Protein AF-A0A8J6NI54-F1 (afdb_monomer)

Organism: NCBI:txid2841698

Secondary structure (DSSP, 8-state):
--SSTT--HHHHTGGGSSSHHHHHHTTTTTTTTTSS--S-TTTS--HHHHHHHS-HHHHHHHHHHHHHHHHHHHHS-S-SS-HHHHHHHHHHHHHHHTHHHHHHHHHHTHHHHHHHHHHHHHHHHHHHHHTTT--SHHHHHHHHHHHHHHHHHHHHHHHHGGGGSTT-HHHHHHHHHHHHHHHHHHHHHHHHIIIIIHHHHHHHHHS--

Sequence (209 aa):
MFGKYFYNVNSTFYIWYDSWEDAKKGTRAYGDRIGWPNMPENEIPTARKYFIEHSSRQIIERIKLGIDGQIKNIIYSYSYFNYLLIYLGVLILIVSLNLKRNLKIAMEQIYQILFFLYIFGANLILYAWYSPIASGPRFTYSLYIPFIYTIFLIINNCLKESKWTGNNNQLLLNIHHLFTGVNLTVIGLFLYEILYHIPVVMSSVYFGN

Radius of gyration: 22.98 Å; Cα contacts (8 Å, |Δi|>4): 136; chains: 1; bounding box: 46×46×67 Å

Foldseek 3Di:
DAPDDPDDCCVQAVLQDQAQVVVCVAQVVQCVVPYGRPDDPLRGGDPVNSPVVDDPVVVVVLLVQQLVLVVCQQVVPLAPDNVLVVLVVLLCVLCVVPVVVLVVVCVVCVVVVVVLVCVVVVLSSSRSSNVRNPGHNVSVVVNVVVSSVVSVVSSVVSLVVVVPDPPCVVVSVVSVVVVVVSVVVVVVSVVCCVPPVVVVCCCCVVVND

pLDDT: mean 83.92, std 11.45, range [42.78, 97.62]

Mean predicted aligned error: 7.69 Å

Solvent-accessible surface area (backbone atoms only — not comparable to full-atom values): 11844 Å² total; per-residue (Å²): 130,90,90,50,91,86,75,42,63,56,80,60,37,44,60,47,42,83,29,40,70,52,34,51,71,36,52,54,66,34,39,46,89,83,42,79,43,73,62,62,75,90,72,55,50,31,72,68,58,41,61,71,77,43,52,73,64,57,56,51,51,45,38,50,57,12,45,55,50,50,52,47,26,68,74,68,33,98,56,96,65,66,62,67,58,54,54,48,53,51,48,53,51,62,38,62,78,41,42,76,61,48,50,50,55,47,61,78,40,40,68,62,52,49,50,49,51,47,55,52,51,53,50,51,52,52,48,10,55,34,26,55,55,55,74,57,44,72,66,58,52,71,51,42,60,63,46,54,51,49,52,51,50,53,52,50,50,61,57,59,69,57,77,76,55,90,90,49,63,64,63,50,51,51,50,52,50,49,53,50,51,49,52,53,48,52,52,51,52,50,50,47,39,60,72,56,46,48,56,53,50,48,43,53,73,76,67,49,132

Structure (mmCIF, N/CA/C/O backbone):
data_AF-A0A8J6NI54-F1
#
_entry.id   AF-A0A8J6NI54-F1
#
loop_
_atom_site.group_PDB
_atom_site.id
_atom_site.type_symbol
_atom_site.label_atom_id
_atom_site.label_alt_id
_atom_site.label_comp_id
_atom_site.label_asym_id
_atom_site.label_entity_id
_atom_site.label_seq_id
_atom_site.pdbx_PDB_ins_code
_atom_site.Cartn_x
_atom_site.Cartn_y
_atom_site.Cartn_z
_atom_site.occupancy
_atom_site.B_iso_or_equiv
_atom_site.auth_seq_id
_atom_site.auth_comp_id
_atom_site.auth_asym_id
_atom_site.auth_atom_id
_atom_site.pdbx_PDB_model_num
ATOM 1 N N . MET A 1 1 ? -7.619 -7.349 -30.041 1.00 49.66 1 MET A N 1
ATOM 2 C CA . MET A 1 1 ? -7.540 -8.026 -28.723 1.00 49.66 1 MET A CA 1
ATOM 3 C C . MET A 1 1 ? -6.391 -9.023 -28.765 1.00 49.66 1 MET A C 1
ATOM 5 O O . MET A 1 1 ? -6.333 -9.796 -29.707 1.00 49.66 1 MET A O 1
ATOM 9 N N . PHE A 1 2 ? -5.482 -9.005 -27.789 1.00 56.12 2 PHE A N 1
ATOM 10 C CA . PHE A 1 2 ? -4.195 -9.732 -27.793 1.00 56.12 2 PHE A CA 1
ATOM 11 C C . PHE A 1 2 ? -4.288 -11.258 -27.539 1.00 56.12 2 PHE A C 1
ATOM 13 O O . PHE A 1 2 ? -3.348 -11.856 -27.029 1.00 56.12 2 PHE A O 1
ATOM 20 N N . GLY A 1 3 ? -5.419 -11.905 -27.842 1.00 61.22 3 GLY A N 1
ATOM 21 C CA . GLY A 1 3 ? -5.559 -13.373 -27.838 1.00 61.22 3 GLY A CA 1
ATOM 22 C C . GLY A 1 3 ? -5.400 -14.112 -26.497 1.00 61.22 3 GLY A C 1
ATOM 23 O O . GLY A 1 3 ? -5.584 -15.324 -26.469 1.00 61.22 3 GLY A O 1
ATOM 24 N N . LYS A 1 4 ? -5.084 -13.430 -25.386 1.00 67.56 4 LYS A N 1
ATOM 25 C CA . LYS A 1 4 ? -4.937 -14.024 -24.045 1.00 67.56 4 LYS A CA 1
ATOM 26 C C . LYS A 1 4 ? -5.891 -13.366 -23.052 1.00 67.56 4 LYS A C 1
ATOM 28 O O . LYS A 1 4 ? -5.901 -12.140 -22.913 1.00 67.56 4 LYS A O 1
ATOM 33 N N . TYR A 1 5 ? -6.668 -14.180 -22.338 1.00 72.19 5 TYR A N 1
ATOM 34 C CA . TYR A 1 5 ? -7.444 -13.715 -21.189 1.00 72.19 5 TYR A CA 1
ATOM 35 C C . TYR A 1 5 ? -6.481 -13.122 -20.148 1.00 72.19 5 TYR A C 1
ATOM 37 O O . TYR A 1 5 ? -5.429 -13.699 -19.883 1.00 72.19 5 TYR A O 1
ATOM 45 N N . PHE A 1 6 ? -6.822 -11.951 -19.601 1.00 78.50 6 PHE A N 1
ATOM 46 C CA . PHE A 1 6 ? -6.013 -11.209 -18.619 1.00 78.50 6 PHE A CA 1
ATOM 47 C C . PHE A 1 6 ? -4.678 -10.624 -19.122 1.00 78.50 6 PHE A C 1
ATOM 49 O O . PHE A 1 6 ? -3.815 -10.292 -18.309 1.00 78.50 6 PHE A O 1
ATOM 56 N N . TYR A 1 7 ? -4.492 -10.432 -20.435 1.00 83.44 7 TYR A N 1
ATOM 57 C CA . TYR A 1 7 ? -3.325 -9.691 -20.930 1.00 83.44 7 TYR A CA 1
ATOM 58 C C . TYR A 1 7 ? -3.305 -8.251 -20.394 1.00 83.44 7 TYR A C 1
ATOM 60 O O . TYR A 1 7 ? -4.233 -7.471 -20.620 1.00 83.44 7 TYR A O 1
ATOM 68 N N . ASN A 1 8 ? -2.210 -7.889 -19.728 1.00 89.44 8 ASN A N 1
ATOM 69 C CA . ASN A 1 8 ? -1.928 -6.527 -19.293 1.00 89.44 8 ASN A CA 1
ATOM 70 C C . ASN A 1 8 ? -0.434 -6.245 -19.478 1.00 89.44 8 ASN A C 1
ATOM 72 O O . ASN A 1 8 ? 0.410 -6.930 -18.903 1.00 89.44 8 ASN A O 1
ATOM 76 N N . VAL A 1 9 ? -0.110 -5.234 -20.285 1.00 91.00 9 VAL A N 1
ATOM 77 C CA . VAL A 1 9 ? 1.273 -4.868 -20.641 1.00 91.00 9 VAL A CA 1
ATOM 78 C C . VAL A 1 9 ? 2.148 -4.594 -19.408 1.00 91.00 9 VAL A C 1
ATOM 80 O O . VAL A 1 9 ? 3.322 -4.959 -19.383 1.00 91.00 9 VAL A O 1
ATOM 83 N N . ASN A 1 10 ? 1.561 -4.045 -18.338 1.00 91.56 10 ASN A N 1
ATOM 84 C CA . ASN A 1 10 ? 2.284 -3.703 -17.118 1.00 91.56 10 ASN A CA 1
ATOM 85 C C . ASN A 1 10 ? 2.762 -4.958 -16.380 1.00 91.56 10 ASN A C 1
ATOM 87 O O . ASN A 1 10 ? 3.928 -5.047 -16.013 1.00 91.56 10 ASN A O 1
ATOM 91 N N . SER A 1 11 ? 1.876 -5.938 -16.190 1.00 90.06 11 SER A N 1
ATOM 92 C CA . SER A 1 11 ? 2.209 -7.210 -15.532 1.00 90.06 11 SER A CA 1
ATOM 93 C C . SER A 1 11 ? 2.931 -8.195 -16.448 1.00 90.06 11 SER A C 1
ATOM 95 O O . SER A 1 11 ? 3.610 -9.095 -15.963 1.00 90.06 11 SER A O 1
ATOM 97 N N . THR A 1 12 ? 2.775 -8.053 -17.766 1.00 92.06 12 THR A N 1
ATOM 98 C CA . THR A 1 12 ? 3.411 -8.957 -18.733 1.00 92.06 12 THR A CA 1
ATOM 99 C C . THR A 1 12 ? 4.863 -8.558 -18.967 1.00 92.06 12 THR A C 1
ATOM 101 O O . THR A 1 12 ? 5.728 -9.427 -18.944 1.00 92.06 12 THR A O 1
ATOM 104 N N . PHE A 1 13 ? 5.136 -7.261 -19.148 1.00 94.12 13 PHE A N 1
ATOM 105 C CA . PHE A 1 13 ? 6.464 -6.771 -19.521 1.00 94.12 13 PHE A CA 1
ATOM 106 C C . PHE A 1 13 ? 7.030 -5.768 -18.519 1.00 94.12 13 PHE A C 1
ATOM 108 O O . PHE A 1 13 ? 8.138 -5.962 -18.028 1.00 94.12 13 PHE A O 1
ATOM 115 N N . TYR A 1 14 ? 6.290 -4.699 -18.194 1.00 95.62 14 TYR A N 1
ATOM 116 C CA . TYR A 1 14 ? 6.891 -3.551 -17.500 1.00 95.62 14 TYR A CA 1
ATOM 117 C C . TYR A 1 14 ? 7.413 -3.864 -16.107 1.00 95.62 14 TYR A C 1
ATOM 119 O O . TYR A 1 14 ? 8.486 -3.399 -15.739 1.00 95.62 14 TYR A O 1
ATOM 127 N N . ILE A 1 15 ? 6.696 -4.701 -15.365 1.00 95.62 15 ILE A N 1
ATOM 128 C CA . ILE A 1 15 ? 7.063 -5.142 -14.018 1.00 95.62 15 ILE A CA 1
ATOM 129 C C . ILE A 1 15 ? 8.453 -5.807 -13.941 1.00 95.62 15 ILE A C 1
ATOM 131 O O . ILE A 1 15 ? 9.017 -5.904 -12.853 1.00 95.62 15 ILE A O 1
ATOM 135 N N . TRP A 1 16 ? 9.005 -6.229 -15.081 1.00 96.62 16 TRP A N 1
ATOM 136 C CA . TRP A 1 16 ? 10.294 -6.907 -15.209 1.00 96.62 16 TRP A CA 1
ATOM 137 C C . TRP A 1 16 ? 11.407 -6.018 -15.789 1.00 96.62 16 TRP A C 1
ATOM 139 O O . TRP A 1 16 ? 12.472 -6.532 -16.104 1.00 96.62 16 TRP A O 1
ATOM 149 N N . TYR A 1 17 ? 11.192 -4.708 -15.948 1.00 96.75 17 TYR A N 1
ATOM 150 C CA . TYR A 1 17 ? 12.279 -3.752 -16.203 1.00 9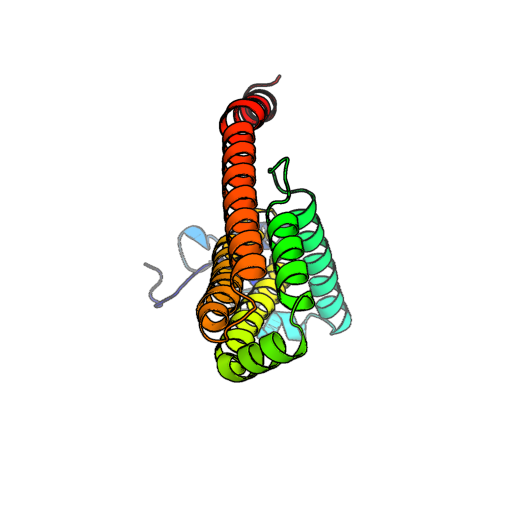6.75 17 TYR A CA 1
ATOM 151 C C . TYR A 1 17 ? 12.776 -3.119 -14.903 1.00 96.75 17 TYR A C 1
ATOM 153 O O . TYR A 1 17 ? 12.044 -3.048 -13.910 1.00 96.75 17 TYR A O 1
ATOM 161 N N . ASP A 1 18 ? 14.005 -2.607 -14.917 1.00 95.88 18 ASP A N 1
ATOM 162 C CA . ASP A 1 18 ? 14.599 -1.889 -13.782 1.00 95.88 18 ASP A CA 1
ATOM 163 C C . ASP A 1 18 ? 14.134 -0.446 -13.664 1.00 95.88 18 ASP A C 1
ATOM 165 O O . ASP A 1 18 ? 14.071 0.087 -12.558 1.00 95.88 18 ASP A O 1
ATOM 169 N N . SER A 1 19 ? 13.739 0.174 -14.773 1.00 95.56 19 SER A N 1
ATOM 170 C CA . SER A 1 19 ? 13.212 1.532 -14.771 1.00 95.56 19 SER A CA 1
ATOM 171 C C . SER A 1 19 ? 12.192 1.768 -15.880 1.00 95.56 19 SER A C 1
ATOM 173 O O . SER A 1 19 ? 12.094 1.027 -16.864 1.00 95.56 19 SER A O 1
ATOM 175 N N . TRP A 1 20 ? 11.439 2.859 -15.747 1.00 94.81 20 TRP A N 1
ATOM 176 C CA . TRP A 1 20 ? 10.578 3.337 -16.826 1.00 94.81 20 TRP A CA 1
ATOM 177 C C . TRP A 1 20 ? 11.342 3.694 -18.106 1.00 94.81 20 TRP A C 1
ATOM 179 O O . TRP A 1 20 ? 10.822 3.516 -19.209 1.00 94.81 20 TRP A O 1
ATOM 189 N N . GLU A 1 21 ? 12.570 4.198 -17.981 1.00 96.44 21 GLU A N 1
ATOM 190 C CA . GLU A 1 21 ? 13.406 4.532 -19.135 1.00 96.44 21 GLU A CA 1
ATOM 191 C C . GLU A 1 21 ? 13.787 3.279 -19.927 1.00 96.44 21 GLU A C 1
ATOM 193 O O . GLU A 1 21 ? 13.737 3.297 -21.159 1.00 96.44 21 GLU A O 1
ATOM 198 N N . ASP A 1 22 ? 14.060 2.171 -19.239 1.00 95.69 22 ASP A N 1
ATOM 199 C CA . ASP A 1 22 ? 14.349 0.885 -19.878 1.00 95.69 22 ASP A CA 1
ATOM 200 C C . ASP A 1 22 ? 13.103 0.309 -20.547 1.00 95.69 22 ASP A C 1
ATOM 202 O O . ASP A 1 22 ? 13.167 -0.135 -21.691 1.00 95.69 22 ASP A O 1
ATOM 206 N N . ALA A 1 23 ? 11.936 0.414 -19.901 1.00 95.38 23 ALA A N 1
ATOM 207 C CA . ALA A 1 23 ? 10.670 0.012 -20.510 1.00 95.38 23 ALA A CA 1
ATOM 208 C C . ALA A 1 23 ? 10.364 0.809 -21.793 1.00 95.38 23 ALA A C 1
ATOM 210 O O . ALA A 1 23 ? 9.882 0.239 -22.774 1.00 95.38 23 ALA A O 1
ATOM 211 N N . LYS A 1 24 ? 10.675 2.117 -21.816 1.00 95.38 24 LYS A N 1
ATOM 212 C CA . LYS A 1 24 ? 10.517 2.974 -23.005 1.00 95.38 24 LYS A CA 1
ATOM 213 C C . LYS A 1 24 ? 11.438 2.574 -24.156 1.00 95.38 24 LYS A C 1
ATOM 215 O O . LYS A 1 24 ? 10.999 2.652 -25.299 1.00 95.38 24 LYS A O 1
ATOM 220 N N . LYS A 1 25 ? 12.679 2.180 -23.861 1.00 95.38 25 LYS A N 1
ATOM 221 C CA . LYS A 1 25 ? 13.661 1.719 -24.860 1.00 95.38 25 LYS A CA 1
ATOM 222 C C . LYS A 1 25 ? 13.445 0.259 -25.277 1.00 95.38 25 LYS A C 1
ATOM 224 O O . LYS A 1 25 ? 13.874 -0.129 -26.356 1.00 95.38 25 LYS A O 1
ATOM 229 N N . GLY A 1 26 ? 12.802 -0.534 -24.423 1.00 94.69 26 GLY A N 1
ATOM 230 C CA . GLY A 1 26 ? 12.480 -1.939 -24.644 1.00 94.69 26 GLY A CA 1
ATOM 231 C C . GLY A 1 26 ? 11.141 -2.129 -25.353 1.00 94.69 26 GLY A C 1
ATOM 232 O O . GLY A 1 26 ? 10.841 -1.438 -26.320 1.00 94.69 26 GLY A O 1
ATOM 233 N N . THR A 1 27 ? 10.321 -3.059 -24.859 1.00 94.69 27 THR A N 1
ATOM 234 C CA . THR A 1 27 ? 9.027 -3.486 -25.441 1.00 94.69 27 THR A CA 1
ATOM 235 C C . THR A 1 27 ? 8.144 -2.345 -25.949 1.00 94.69 27 THR A C 1
ATOM 237 O O . THR A 1 27 ? 7.496 -2.493 -26.989 1.00 94.69 27 THR A O 1
ATOM 240 N N . ARG A 1 28 ? 8.178 -1.174 -25.303 1.00 93.81 28 ARG A N 1
ATOM 241 C CA . ARG A 1 28 ? 7.441 0.006 -25.761 1.00 93.81 28 ARG A CA 1
ATOM 242 C C . ARG A 1 28 ? 7.930 0.583 -27.087 1.00 93.81 28 ARG A C 1
ATOM 244 O O . ARG A 1 28 ? 7.098 0.984 -27.900 1.00 93.81 28 ARG A O 1
ATOM 251 N N . ALA A 1 29 ? 9.239 0.617 -27.325 1.00 94.62 29 ALA A N 1
ATOM 252 C CA . ALA A 1 29 ? 9.808 1.015 -28.613 1.00 94.62 29 ALA A CA 1
ATOM 253 C C . ALA A 1 29 ? 9.425 0.034 -29.736 1.00 94.62 29 ALA A C 1
ATOM 255 O O . ALA A 1 29 ? 9.344 0.427 -30.896 1.00 94.62 29 ALA A O 1
ATOM 256 N N . TYR A 1 30 ? 9.114 -1.214 -29.377 1.00 94.31 30 TYR A N 1
ATOM 257 C CA . TYR A 1 30 ? 8.754 -2.290 -30.300 1.00 94.31 30 TYR A CA 1
ATOM 258 C C . TYR A 1 30 ? 7.240 -2.536 -30.414 1.00 94.31 30 TYR A C 1
ATOM 260 O O . TYR A 1 30 ? 6.817 -3.579 -30.908 1.00 94.31 30 TYR A O 1
ATOM 268 N N . GLY A 1 31 ? 6.403 -1.579 -29.998 1.00 91.56 31 GLY A N 1
ATOM 269 C CA . GLY A 1 31 ? 4.971 -1.584 -30.320 1.00 91.56 31 GLY A CA 1
ATOM 270 C C . GLY A 1 31 ? 4.064 -2.383 -29.378 1.00 91.56 31 GLY A C 1
ATOM 271 O O . GLY A 1 31 ? 2.938 -2.702 -29.766 1.00 91.56 31 GLY A O 1
ATOM 272 N N . ASP A 1 32 ? 4.493 -2.643 -28.137 1.00 90.12 32 ASP A N 1
ATOM 273 C CA . ASP A 1 32 ? 3.722 -3.373 -27.106 1.00 90.12 32 ASP A CA 1
ATOM 274 C C . ASP A 1 32 ? 2.308 -2.821 -26.789 1.00 90.12 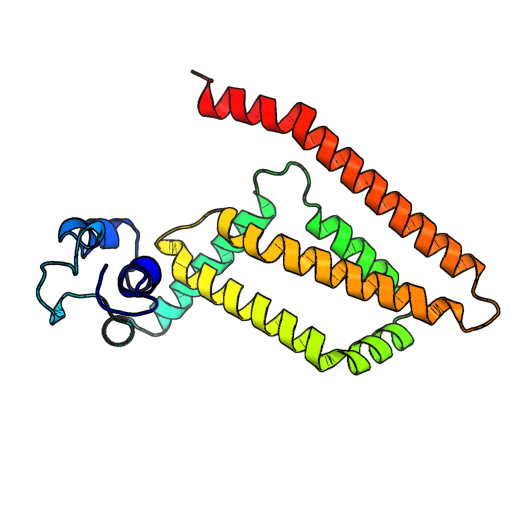32 ASP A C 1
ATOM 276 O O . ASP A 1 32 ? 1.477 -3.509 -26.187 1.00 90.12 32 ASP A O 1
ATOM 280 N N . ARG A 1 33 ? 2.017 -1.575 -27.191 1.00 84.44 33 ARG A N 1
ATOM 281 C CA . ARG A 1 33 ? 0.711 -0.905 -27.040 1.00 84.44 33 ARG A CA 1
ATOM 282 C C . ARG A 1 33 ? -0.281 -1.227 -28.150 1.00 84.44 33 ARG A C 1
ATOM 284 O O . ARG A 1 33 ? -1.474 -0.999 -27.971 1.00 84.44 33 ARG A O 1
ATOM 291 N N . ILE A 1 34 ? 0.207 -1.706 -29.290 1.00 84.88 34 ILE A N 1
ATOM 292 C CA . ILE A 1 34 ? -0.603 -2.030 -30.470 1.00 84.88 34 ILE A CA 1
ATOM 293 C C . ILE A 1 34 ? -0.763 -3.547 -30.577 1.00 84.88 34 ILE A C 1
ATOM 295 O O . ILE A 1 34 ? -1.858 -4.047 -30.827 1.00 84.88 34 ILE A O 1
ATOM 299 N N . GLY A 1 35 ? 0.335 -4.270 -30.362 1.00 82.56 35 GLY A N 1
ATOM 300 C CA . GLY A 1 35 ? 0.452 -5.709 -30.556 1.00 82.56 35 GLY A CA 1
ATOM 301 C C . GLY A 1 35 ? 1.503 -6.304 -29.623 1.00 82.56 35 GLY A C 1
ATOM 302 O O . GLY A 1 35 ? 2.067 -5.611 -28.777 1.00 82.56 35 GLY A O 1
ATOM 303 N N . TRP A 1 36 ? 1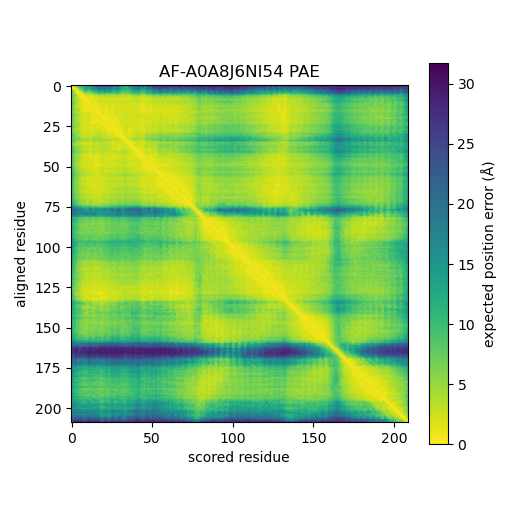.732 -7.608 -29.729 1.00 89.25 36 TRP A N 1
ATOM 304 C CA . TRP A 1 36 ? 2.891 -8.200 -29.066 1.00 89.25 36 TRP A CA 1
ATOM 305 C C . TRP A 1 36 ? 4.163 -7.490 -29.572 1.00 89.25 36 TRP A C 1
ATOM 307 O O . TRP A 1 36 ? 4.226 -7.201 -30.770 1.00 89.25 36 TRP A O 1
ATOM 317 N N . PRO A 1 37 ? 5.134 -7.154 -28.704 1.00 92.25 37 PRO A N 1
ATOM 318 C CA . PRO A 1 37 ? 6.300 -6.377 -29.107 1.00 92.25 37 PRO A CA 1
ATOM 319 C C . PRO A 1 37 ? 7.076 -7.097 -30.213 1.00 92.25 37 PRO A C 1
ATOM 321 O O . PRO A 1 37 ? 7.377 -8.285 -30.098 1.00 92.25 37 PRO A O 1
ATOM 324 N N . ASN A 1 38 ? 7.404 -6.369 -31.279 1.00 93.81 38 ASN A N 1
ATOM 325 C CA . ASN A 1 38 ? 8.157 -6.887 -32.417 1.00 93.81 38 ASN A CA 1
ATOM 326 C C . ASN A 1 38 ? 9.665 -6.881 -32.125 1.00 93.81 38 ASN A C 1
ATOM 328 O O . ASN A 1 38 ? 10.412 -6.087 -32.691 1.00 93.81 38 ASN A O 1
ATOM 332 N N . MET A 1 39 ? 10.092 -7.730 -31.193 1.00 93.75 39 MET A N 1
ATOM 333 C CA . MET A 1 39 ? 11.489 -7.889 -30.786 1.00 93.75 39 MET A CA 1
ATOM 334 C C . MET A 1 39 ? 11.831 -9.375 -30.600 1.00 93.75 39 MET A C 1
ATOM 336 O O . MET A 1 39 ? 10.915 -10.182 -30.409 1.00 93.75 39 MET A O 1
ATOM 340 N N . PRO A 1 40 ? 13.120 -9.758 -30.645 1.00 94.06 40 PRO A N 1
ATOM 341 C CA . PRO A 1 40 ? 13.540 -11.136 -30.409 1.00 94.06 40 PRO A CA 1
ATOM 342 C C . PRO A 1 40 ? 13.012 -11.689 -29.076 1.00 94.06 40 PRO A C 1
ATOM 344 O O . PRO A 1 40 ? 13.020 -11.001 -28.056 1.00 94.06 40 PRO A O 1
ATOM 347 N N . GLU A 1 41 ? 12.567 -12.948 -29.058 1.00 89.88 41 GLU A N 1
ATOM 348 C CA . GLU A 1 41 ? 11.908 -13.545 -27.884 1.00 89.88 41 GLU A CA 1
ATOM 349 C C . GLU A 1 41 ? 12.825 -13.611 -26.650 1.00 89.88 41 GLU A C 1
ATOM 351 O O . GLU A 1 41 ? 12.374 -13.434 -25.520 1.00 89.88 41 GLU A O 1
ATOM 356 N N . ASN A 1 42 ? 14.132 -13.779 -26.861 1.00 90.12 42 ASN A N 1
ATOM 357 C CA . ASN A 1 42 ? 15.151 -13.730 -25.810 1.00 90.12 42 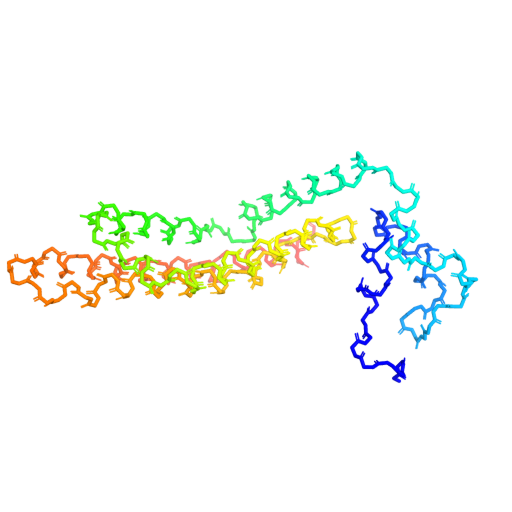ASN A CA 1
ATOM 358 C C . ASN A 1 42 ? 15.348 -12.324 -25.217 1.00 90.12 42 ASN A C 1
ATOM 360 O O . ASN A 1 42 ? 15.858 -12.190 -24.102 1.00 90.12 42 ASN A O 1
ATOM 364 N N . GLU A 1 43 ? 14.962 -11.270 -25.932 1.00 91.62 43 GLU A N 1
ATOM 365 C CA . GLU A 1 43 ? 15.028 -9.896 -25.444 1.00 91.62 43 GLU A CA 1
ATOM 366 C C . GLU A 1 43 ? 13.776 -9.503 -24.650 1.00 91.62 43 GLU A C 1
ATOM 368 O O . GLU A 1 43 ? 13.853 -8.598 -23.815 1.00 91.62 43 GLU A O 1
ATOM 373 N N . ILE A 1 44 ? 12.652 -10.209 -24.838 1.00 93.69 44 ILE A N 1
ATOM 374 C CA . ILE A 1 44 ? 11.398 -9.936 -24.128 1.00 93.69 44 ILE A CA 1
ATOM 375 C C . ILE A 1 44 ? 11.601 -10.149 -22.618 1.00 93.69 44 ILE A C 1
ATOM 377 O O . ILE A 1 44 ? 12.072 -11.207 -22.182 1.00 93.69 44 ILE A O 1
ATOM 381 N N . PRO A 1 45 ? 11.247 -9.157 -21.787 1.00 95.12 45 PRO A N 1
ATOM 382 C CA . PRO A 1 45 ? 11.417 -9.254 -20.349 1.00 95.12 45 PRO A CA 1
ATOM 383 C C . PRO A 1 45 ? 10.425 -10.272 -19.771 1.00 95.12 45 PRO A C 1
ATOM 385 O O . PRO A 1 45 ? 9.235 -10.276 -20.088 1.00 95.12 45 PRO A O 1
ATOM 388 N N . THR A 1 46 ? 10.921 -11.151 -18.906 1.00 94.56 46 THR A N 1
ATOM 389 C CA . THR A 1 46 ? 10.118 -12.161 -18.207 1.00 94.56 46 THR A CA 1
ATOM 390 C C . THR A 1 46 ? 10.613 -12.307 -16.775 1.00 94.56 46 THR A C 1
ATOM 392 O O . THR A 1 46 ? 11.774 -12.014 -16.489 1.00 94.56 46 THR A O 1
ATOM 395 N N . ALA A 1 47 ? 9.768 -12.839 -15.888 1.00 94.62 47 ALA A N 1
ATOM 396 C CA . ALA A 1 47 ? 10.156 -13.144 -14.509 1.00 94.62 47 ALA A CA 1
ATOM 397 C C . ALA A 1 47 ? 11.440 -13.987 -14.447 1.00 94.62 47 ALA A C 1
ATOM 399 O O . ALA A 1 47 ? 12.379 -13.658 -13.729 1.00 94.62 47 ALA A O 1
ATOM 400 N N . ARG A 1 48 ? 11.501 -15.059 -15.251 1.00 95.12 48 ARG A N 1
ATOM 401 C CA . ARG A 1 48 ? 12.651 -15.969 -15.293 1.00 95.12 48 ARG A CA 1
ATOM 402 C C . ARG A 1 48 ? 13.930 -15.236 -15.684 1.00 95.12 48 ARG A C 1
ATOM 404 O O . ARG A 1 48 ? 14.943 -15.414 -15.021 1.00 95.12 48 ARG A O 1
ATOM 411 N N . LYS A 1 49 ? 13.876 -14.427 -16.744 1.00 94.94 49 LYS A N 1
ATOM 412 C CA . LYS A 1 49 ? 15.022 -13.637 -17.201 1.00 94.94 49 LYS A CA 1
ATOM 413 C C . LYS A 1 49 ? 15.483 -12.666 -16.111 1.00 94.94 49 LYS A C 1
ATOM 415 O O . LYS A 1 49 ? 16.654 -12.682 -15.755 1.00 94.94 49 LYS A O 1
ATOM 420 N N . TYR A 1 50 ? 14.542 -11.945 -15.495 1.00 95.88 50 TYR A N 1
ATOM 421 C CA . TYR A 1 50 ? 14.833 -10.999 -14.418 1.00 95.88 50 TYR A CA 1
ATOM 422 C C . TYR A 1 50 ? 15.596 -11.650 -13.259 1.00 95.88 50 TYR A C 1
ATOM 424 O O . TYR A 1 50 ? 16.645 -11.154 -12.862 1.00 95.88 50 TYR A O 1
ATOM 432 N N . PHE A 1 51 ? 15.113 -12.789 -12.753 1.00 96.25 51 PHE A N 1
ATOM 433 C CA . PHE A 1 51 ? 15.746 -13.490 -11.630 1.00 96.25 51 PHE A CA 1
ATOM 434 C C . PHE A 1 51 ? 17.086 -14.155 -11.973 1.00 96.25 51 PHE A C 1
ATOM 436 O O . PHE A 1 51 ? 17.868 -14.418 -11.067 1.00 96.25 51 PHE A O 1
ATOM 443 N N . ILE A 1 52 ? 17.354 -14.446 -13.250 1.00 96.19 52 ILE A N 1
ATOM 444 C CA . ILE A 1 52 ? 18.660 -14.956 -13.698 1.00 96.19 52 ILE A CA 1
ATOM 445 C C . ILE A 1 52 ? 19.674 -13.813 -13.808 1.00 96.19 52 ILE A C 1
ATOM 447 O O . ILE A 1 52 ? 20.835 -13.984 -13.449 1.00 96.19 52 ILE A O 1
ATOM 451 N N . GLU A 1 53 ? 19.240 -12.657 -14.310 1.00 96.19 53 GLU A N 1
ATOM 452 C CA . GLU A 1 53 ? 20.108 -11.502 -14.566 1.00 96.19 53 GLU A CA 1
ATOM 453 C C . GLU A 1 53 ? 20.403 -10.681 -13.302 1.00 96.19 53 GLU A C 1
ATOM 455 O O . GLU A 1 53 ? 21.424 -9.997 -13.239 1.00 96.19 53 GLU A O 1
ATOM 460 N N . HIS A 1 54 ? 19.545 -10.772 -12.282 1.00 97.62 54 HIS A N 1
ATOM 461 C CA . HIS A 1 54 ? 19.665 -9.995 -11.052 1.00 97.62 54 HIS A CA 1
ATOM 462 C C . HIS A 1 54 ? 20.108 -10.838 -9.863 1.00 97.62 54 HIS A C 1
ATOM 464 O O . HIS A 1 54 ? 19.542 -11.881 -9.542 1.00 97.62 54 HIS A O 1
ATOM 470 N N . SER A 1 55 ? 21.078 -10.309 -9.125 1.00 97.44 55 SER A N 1
ATOM 471 C CA . SER A 1 55 ? 21.466 -10.846 -7.825 1.00 97.44 55 SER A CA 1
ATOM 472 C C . SER A 1 55 ? 20.374 -10.625 -6.770 1.00 97.44 55 SER A C 1
ATOM 474 O O . SER A 1 55 ? 19.621 -9.646 -6.804 1.00 97.44 55 SER A O 1
ATOM 476 N N . SER A 1 56 ? 20.358 -11.474 -5.736 1.00 96.62 56 SER A N 1
ATOM 477 C CA . SER A 1 56 ? 19.462 -11.317 -4.578 1.00 96.62 56 SER A CA 1
ATOM 478 C C . SER A 1 56 ? 19.593 -9.944 -3.913 1.00 96.62 56 SER A C 1
ATOM 480 O O . SER A 1 56 ? 18.614 -9.404 -3.402 1.00 96.62 56 SER A O 1
ATOM 482 N N . ARG A 1 57 ? 20.795 -9.351 -3.941 1.00 97.50 57 ARG A N 1
ATOM 483 C CA . ARG A 1 57 ? 21.040 -8.009 -3.405 1.00 97.50 57 ARG A CA 1
ATOM 484 C C . ARG A 1 57 ? 20.277 -6.941 -4.190 1.00 97.50 57 ARG A C 1
ATOM 486 O O . ARG A 1 57 ? 19.587 -6.144 -3.565 1.00 97.50 57 ARG A O 1
ATOM 493 N N . GLN A 1 58 ? 20.350 -6.962 -5.521 1.00 96.56 58 GLN A N 1
ATOM 494 C CA . GLN A 1 58 ? 19.631 -6.009 -6.380 1.00 96.56 58 GLN A CA 1
ATOM 495 C C . GLN A 1 58 ? 18.113 -6.134 -6.203 1.00 96.56 58 GLN A C 1
ATOM 497 O O . GLN A 1 58 ? 17.409 -5.132 -6.103 1.00 96.56 58 GLN A O 1
ATOM 502 N N . ILE A 1 59 ? 17.613 -7.364 -6.067 1.00 96.44 59 ILE A N 1
ATOM 503 C CA . ILE A 1 59 ? 16.196 -7.638 -5.792 1.00 96.44 59 ILE A CA 1
ATOM 504 C C . ILE A 1 59 ? 15.753 -7.023 -4.456 1.00 96.44 59 ILE A C 1
ATOM 506 O O . ILE A 1 59 ? 14.714 -6.364 -4.381 1.00 96.44 59 ILE A O 1
ATOM 510 N N . ILE A 1 60 ? 16.544 -7.200 -3.397 1.00 96.06 60 ILE A N 1
ATOM 511 C CA . ILE A 1 60 ? 16.251 -6.617 -2.081 1.00 96.06 60 ILE A CA 1
ATOM 512 C C . ILE A 1 60 ? 16.325 -5.086 -2.135 1.00 96.06 60 ILE A C 1
ATOM 514 O O . ILE A 1 60 ? 15.473 -4.414 -1.553 1.00 96.06 60 ILE A O 1
ATOM 518 N N . GLU A 1 61 ? 17.320 -4.525 -2.823 1.00 96.00 61 GLU A N 1
ATOM 519 C CA . GLU A 1 61 ? 17.473 -3.077 -3.001 1.00 96.00 61 GLU A CA 1
ATOM 520 C C . GLU A 1 61 ? 16.267 -2.472 -3.730 1.00 96.00 61 GLU A C 1
ATOM 522 O O . GLU A 1 61 ? 15.715 -1.476 -3.259 1.00 96.00 61 GLU A O 1
ATOM 527 N N . ARG A 1 62 ? 15.774 -3.124 -4.791 1.00 95.19 62 ARG A N 1
ATOM 528 C CA . ARG A 1 62 ? 14.544 -2.729 -5.493 1.00 95.19 62 ARG A CA 1
ATOM 529 C C . ARG A 1 62 ? 13.349 -2.640 -4.547 1.00 95.19 62 ARG A C 1
ATOM 531 O O . ARG A 1 62 ? 12.636 -1.639 -4.547 1.00 95.19 62 ARG A O 1
ATOM 538 N N . ILE A 1 63 ? 13.138 -3.671 -3.725 1.00 95.38 63 ILE A N 1
ATOM 539 C CA . ILE A 1 63 ? 12.025 -3.701 -2.767 1.00 95.38 63 ILE A CA 1
ATOM 540 C C . ILE A 1 63 ? 12.178 -2.588 -1.726 1.00 95.38 63 ILE A C 1
ATOM 542 O O . ILE A 1 63 ? 11.209 -1.884 -1.457 1.00 95.38 63 ILE A O 1
ATOM 546 N N . LYS A 1 64 ? 13.379 -2.386 -1.168 1.00 95.38 64 LYS A N 1
ATOM 547 C CA . LYS A 1 64 ? 13.636 -1.328 -0.175 1.00 95.38 64 LYS A CA 1
ATOM 548 C C . LYS A 1 64 ? 13.342 0.064 -0.733 1.00 95.38 64 LYS A C 1
ATOM 550 O O . LYS A 1 64 ? 12.549 0.791 -0.143 1.00 95.38 64 LYS A O 1
ATOM 555 N N . LEU A 1 65 ? 13.895 0.389 -1.902 1.00 93.81 65 LEU A N 1
ATOM 556 C CA . LEU A 1 65 ? 13.635 1.661 -2.585 1.00 93.81 65 LEU A CA 1
ATOM 557 C C . LEU A 1 65 ? 12.143 1.845 -2.885 1.00 93.81 65 LEU A C 1
ATOM 559 O O . LEU A 1 65 ? 11.594 2.941 -2.750 1.00 93.81 65 LEU A O 1
ATOM 563 N N . GLY A 1 66 ? 11.471 0.758 -3.261 1.00 93.25 66 GLY A N 1
ATOM 564 C CA . GLY A 1 66 ? 10.034 0.730 -3.456 1.00 93.25 66 GLY A CA 1
ATOM 565 C C . GLY A 1 66 ? 9.246 1.070 -2.194 1.00 93.25 66 GLY A C 1
ATOM 566 O O . GLY A 1 66 ? 8.372 1.934 -2.247 1.00 93.25 66 GLY A O 1
ATOM 567 N N . ILE A 1 67 ? 9.568 0.423 -1.071 1.00 92.38 67 ILE A N 1
ATOM 568 C CA . ILE A 1 67 ? 8.948 0.665 0.239 1.00 92.38 67 ILE A CA 1
ATOM 569 C C . ILE A 1 67 ? 9.169 2.115 0.671 1.00 92.38 67 ILE A C 1
ATOM 571 O O . ILE A 1 67 ? 8.201 2.785 1.028 1.00 92.38 67 ILE A O 1
ATOM 575 N N . ASP A 1 68 ? 10.395 2.629 0.566 1.00 91.69 68 ASP A N 1
ATOM 576 C CA . ASP A 1 68 ? 10.713 4.022 0.899 1.00 91.69 68 ASP A CA 1
ATOM 577 C C . ASP A 1 68 ? 9.886 5.000 0.053 1.00 91.69 68 ASP A C 1
ATOM 579 O O . ASP A 1 68 ? 9.355 5.992 0.559 1.00 91.69 68 ASP A O 1
ATOM 583 N N . GLY A 1 69 ? 9.718 4.694 -1.236 1.00 89.56 69 GLY A N 1
ATOM 584 C CA . GLY A 1 69 ? 8.832 5.433 -2.131 1.00 89.56 69 GLY A CA 1
ATOM 585 C C . GLY A 1 69 ? 7.374 5.411 -1.668 1.00 89.56 69 GLY A C 1
ATOM 586 O O . GLY A 1 69 ? 6.722 6.454 -1.661 1.00 89.56 69 GLY A O 1
ATOM 587 N N . GLN A 1 70 ? 6.857 4.260 -1.229 1.00 88.12 70 GLN A N 1
ATOM 588 C CA . GLN A 1 70 ? 5.481 4.166 -0.730 1.00 88.12 70 GLN A CA 1
ATOM 589 C C . GLN A 1 70 ? 5.285 4.884 0.607 1.00 88.12 70 GLN A C 1
ATOM 591 O O . GLN A 1 70 ? 4.263 5.539 0.789 1.00 88.12 70 GLN A O 1
ATOM 596 N N . ILE A 1 71 ? 6.264 4.840 1.513 1.00 86.19 71 ILE A N 1
ATOM 597 C CA . ILE A 1 71 ? 6.228 5.609 2.766 1.00 86.19 71 ILE A CA 1
ATOM 598 C C . ILE A 1 71 ? 6.146 7.105 2.454 1.00 86.19 71 ILE A C 1
ATOM 600 O O . ILE A 1 71 ? 5.281 7.798 2.989 1.00 86.19 71 ILE A O 1
ATOM 604 N N . LYS A 1 72 ? 6.977 7.596 1.526 1.00 85.81 72 LYS A N 1
ATOM 605 C CA . LYS A 1 72 ? 6.893 8.983 1.049 1.00 85.81 72 LYS A CA 1
ATOM 606 C C . LYS A 1 72 ? 5.526 9.282 0.438 1.00 85.81 72 LYS A C 1
ATOM 608 O O . LYS A 1 72 ? 4.955 10.316 0.754 1.00 85.81 72 LYS A O 1
ATOM 613 N N . ASN A 1 73 ? 4.960 8.377 -0.361 1.00 82.69 73 ASN A N 1
ATOM 614 C CA . ASN A 1 73 ? 3.619 8.560 -0.923 1.00 82.69 73 ASN A CA 1
ATOM 615 C C . ASN A 1 73 ? 2.537 8.645 0.164 1.00 82.69 73 ASN A C 1
ATOM 617 O O . ASN A 1 73 ? 1.589 9.398 -0.009 1.00 82.69 73 ASN A O 1
ATOM 621 N N . ILE A 1 74 ? 2.654 7.916 1.278 1.00 79.19 74 ILE A N 1
ATOM 622 C CA . ILE A 1 74 ? 1.710 8.003 2.408 1.00 79.19 74 ILE A CA 1
ATOM 623 C C . ILE A 1 74 ? 1.865 9.330 3.164 1.00 79.19 74 ILE A C 1
ATOM 625 O O . ILE A 1 74 ? 0.866 9.924 3.560 1.00 79.19 74 ILE A O 1
ATOM 629 N N . ILE A 1 75 ? 3.101 9.790 3.374 1.00 76.81 75 ILE A N 1
ATOM 630 C CA . ILE A 1 75 ? 3.396 11.008 4.148 1.00 76.81 75 ILE A CA 1
ATOM 631 C C . ILE A 1 75 ? 3.083 12.276 3.344 1.00 76.81 75 ILE A C 1
ATOM 633 O O . ILE A 1 75 ? 2.485 13.202 3.878 1.00 76.81 75 ILE A O 1
ATOM 637 N N . TYR A 1 76 ? 3.473 12.305 2.069 1.00 73.31 76 TYR A N 1
ATOM 638 C CA . TYR A 1 76 ? 3.405 13.470 1.181 1.00 73.31 76 TYR A CA 1
ATOM 639 C C . TYR A 1 76 ? 2.276 13.368 0.144 1.00 73.31 76 TYR A C 1
ATOM 641 O O . TYR A 1 76 ? 2.349 13.987 -0.917 1.00 73.31 76 TYR A O 1
ATOM 649 N N . SER A 1 77 ? 1.250 12.550 0.402 1.00 68.69 77 SER A N 1
ATOM 650 C CA . SER A 1 77 ? 0.048 12.514 -0.442 1.00 68.69 77 SER A CA 1
ATOM 651 C C . SER A 1 77 ? -0.550 13.916 -0.602 1.00 68.69 77 SER A C 1
ATOM 653 O O . SER A 1 77 ? -0.413 14.751 0.284 1.00 68.69 77 SER A O 1
ATOM 655 N N . TYR A 1 78 ? -1.270 14.152 -1.706 1.00 60.06 78 TYR A N 1
ATOM 656 C CA . TYR A 1 78 ? -1.908 15.439 -2.045 1.00 60.06 78 TYR A CA 1
ATOM 657 C C . TYR A 1 78 ? -2.873 16.001 -0.986 1.00 60.06 78 TYR A C 1
ATOM 659 O O . TYR A 1 78 ? -3.363 17.120 -1.147 1.00 60.06 78 TYR A O 1
ATOM 667 N N . SER A 1 79 ? -3.164 15.235 0.065 1.00 64.62 79 SER A N 1
ATOM 668 C CA . SER A 1 79 ? -4.034 15.658 1.144 1.00 64.62 79 SER A CA 1
ATOM 669 C C . SER A 1 79 ? -3.280 16.416 2.221 1.00 64.62 79 SER A C 1
ATOM 671 O O . SER A 1 79 ? -2.310 15.911 2.788 1.00 64.62 79 SER A O 1
ATOM 673 N N . TYR A 1 80 ? -3.791 17.597 2.561 1.00 64.62 80 TYR A N 1
ATOM 674 C CA . TYR A 1 80 ? -3.275 18.409 3.661 1.00 64.62 80 TYR A CA 1
ATOM 675 C C . TYR A 1 80 ? -3.381 17.674 5.010 1.00 64.62 80 TYR A C 1
ATOM 677 O O . TYR A 1 80 ? -2.540 17.850 5.891 1.00 64.62 80 TYR A O 1
ATOM 685 N N . PHE A 1 81 ? -4.383 16.797 5.158 1.00 67.94 81 PHE A N 1
ATOM 686 C CA . PHE A 1 81 ? -4.584 15.984 6.355 1.00 67.94 81 PHE A CA 1
ATOM 687 C C . PHE A 1 81 ? -4.342 14.496 6.092 1.00 67.94 81 PHE A C 1
ATOM 689 O O . PHE A 1 81 ? -4.855 13.911 5.141 1.00 67.94 81 PHE A O 1
ATOM 696 N N . ASN A 1 82 ? -3.617 13.837 6.997 1.00 78.38 82 ASN A N 1
ATOM 697 C CA . ASN A 1 82 ? -3.422 12.391 6.944 1.00 78.38 82 ASN A CA 1
ATOM 698 C C . ASN A 1 82 ? -4.530 11.670 7.736 1.00 78.38 82 ASN A C 1
ATOM 700 O O . ASN A 1 82 ? -4.316 11.232 8.869 1.00 78.38 82 ASN A O 1
ATOM 704 N N . TYR A 1 83 ? -5.738 11.559 7.163 1.00 82.44 83 TYR A N 1
ATOM 705 C CA . TYR A 1 83 ? -6.890 10.987 7.887 1.00 82.44 83 TYR A CA 1
ATOM 706 C C . TYR A 1 83 ? -6.681 9.529 8.321 1.00 82.44 83 TYR A C 1
ATOM 708 O O . TYR A 1 83 ? -7.272 9.083 9.304 1.00 82.44 83 TYR A O 1
ATOM 716 N N . LEU A 1 84 ? -5.786 8.802 7.648 1.00 81.06 84 LEU A N 1
ATOM 717 C CA . LEU A 1 84 ? -5.394 7.449 8.032 1.00 81.06 84 LEU A CA 1
ATOM 718 C C . LEU A 1 84 ? -4.805 7.420 9.450 1.00 81.06 84 LEU A C 1
ATOM 720 O O . LEU A 1 84 ? -5.167 6.554 10.244 1.00 81.06 84 LEU A O 1
ATOM 724 N N . LEU A 1 85 ? -3.954 8.395 9.791 1.00 83.75 85 LEU A N 1
ATOM 725 C CA . LEU A 1 85 ? -3.374 8.522 11.131 1.00 83.75 85 LEU A CA 1
ATOM 726 C C . LEU A 1 85 ? -4.429 8.866 12.188 1.00 83.75 85 LEU A C 1
ATOM 728 O O . LEU A 1 85 ? -4.363 8.343 13.300 1.00 83.75 85 LEU A O 1
ATOM 732 N N . ILE A 1 86 ? -5.428 9.686 11.842 1.00 86.62 86 ILE A N 1
ATOM 733 C CA . ILE A 1 86 ? -6.543 10.023 12.743 1.00 86.62 86 ILE A CA 1
ATOM 734 C C . ILE A 1 86 ? -7.324 8.752 13.102 1.00 86.62 86 ILE A C 1
ATOM 736 O O . ILE A 1 86 ? -7.512 8.440 14.279 1.00 86.62 86 ILE A O 1
ATOM 740 N N . TYR A 1 87 ? -7.733 7.981 12.093 1.00 86.25 87 TYR A N 1
ATOM 741 C CA . TYR A 1 87 ? -8.476 6.738 12.300 1.00 86.25 87 TYR A CA 1
ATOM 742 C C . TYR A 1 87 ? -7.653 5.665 13.022 1.00 86.25 87 TYR A C 1
ATOM 744 O O . TYR A 1 87 ? -8.192 4.952 13.870 1.00 86.25 87 TYR A O 1
ATOM 752 N N . LEU A 1 88 ? -6.348 5.584 12.751 1.00 87.50 88 LEU A N 1
ATOM 753 C CA . LEU A 1 88 ? -5.426 4.728 13.499 1.00 87.50 88 LEU A CA 1
ATOM 754 C C . LEU A 1 88 ? -5.355 5.109 14.980 1.00 87.50 88 LEU A C 1
ATOM 756 O O . LEU A 1 88 ? -5.466 4.232 15.835 1.00 87.50 88 LEU A O 1
ATOM 760 N N . GLY A 1 89 ? -5.221 6.399 15.299 1.00 89.25 89 GLY A N 1
ATOM 761 C CA . GLY A 1 89 ? -5.191 6.874 16.685 1.00 89.25 89 GLY A CA 1
ATOM 762 C C . GLY A 1 89 ? -6.468 6.517 17.449 1.00 89.25 89 GLY A C 1
ATOM 763 O O . GLY A 1 89 ? -6.412 6.035 18.580 1.00 89.25 89 GLY A O 1
ATOM 764 N N . VAL A 1 90 ? -7.625 6.670 16.804 1.00 87.81 90 VAL A N 1
ATOM 765 C CA . VAL A 1 90 ? -8.933 6.326 17.384 1.00 87.81 90 VAL A CA 1
ATOM 766 C C . VAL A 1 90 ? -9.071 4.822 17.596 1.00 87.81 90 VAL A C 1
ATOM 768 O O . VAL A 1 90 ? -9.535 4.394 18.653 1.00 87.81 90 VAL A O 1
ATOM 771 N N . LEU A 1 91 ? -8.633 4.008 16.631 1.00 88.44 91 LEU A N 1
ATOM 772 C CA . LEU A 1 91 ? -8.605 2.556 16.783 1.00 88.44 91 LEU A CA 1
ATOM 773 C C . LEU A 1 91 ? -7.734 2.144 17.976 1.00 88.44 91 LEU A C 1
ATOM 775 O O . LEU A 1 91 ? -8.190 1.367 18.812 1.00 88.44 91 LEU A O 1
ATOM 779 N N . ILE A 1 92 ? -6.514 2.681 18.083 1.00 89.88 92 ILE A N 1
ATOM 780 C CA . ILE A 1 92 ? -5.589 2.396 19.192 1.00 89.88 92 ILE A CA 1
ATOM 781 C C . ILE A 1 92 ? -6.224 2.778 20.532 1.00 89.88 92 ILE A C 1
ATOM 783 O O . ILE A 1 92 ? -6.181 1.993 21.483 1.00 89.88 92 ILE A O 1
ATOM 787 N N . LEU A 1 93 ? -6.874 3.942 20.610 1.00 87.75 93 LEU A N 1
ATOM 788 C CA . LEU A 1 93 ? -7.587 4.373 21.809 1.00 87.75 93 LEU A CA 1
ATOM 789 C C . LEU A 1 93 ? -8.702 3.381 22.180 1.00 87.75 93 LEU A C 1
ATOM 791 O O . LEU A 1 93 ? -8.731 2.874 23.295 1.00 87.75 93 LEU A O 1
ATOM 795 N N . ILE A 1 94 ? -9.581 3.025 21.241 1.00 84.50 94 ILE A N 1
ATOM 796 C CA . ILE A 1 94 ? -10.703 2.105 21.501 1.00 84.50 94 ILE A CA 1
ATOM 797 C C . ILE A 1 94 ? -10.212 0.706 21.890 1.00 84.50 94 ILE A C 1
ATOM 799 O O . ILE A 1 94 ? -10.759 0.090 22.811 1.00 84.50 94 ILE A O 1
ATOM 803 N N . VAL A 1 95 ? -9.170 0.209 21.219 1.00 85.19 95 VAL A N 1
ATOM 804 C CA . VAL A 1 95 ? -8.564 -1.089 21.528 1.00 85.19 95 VAL A CA 1
ATOM 805 C C . VAL A 1 95 ? -7.943 -1.074 22.924 1.00 85.19 95 VAL A C 1
ATOM 807 O O . VAL A 1 95 ? -8.196 -2.000 23.697 1.00 85.19 95 VAL A O 1
ATOM 810 N N . SER A 1 96 ? -7.197 -0.022 23.274 1.00 86.62 96 SER A N 1
ATOM 811 C CA . SER A 1 96 ? -6.494 0.086 24.561 1.00 86.62 96 SER A CA 1
ATOM 812 C C . SER A 1 96 ? -7.434 0.222 25.761 1.00 86.62 96 SER A C 1
ATOM 814 O O . SER A 1 96 ? -7.146 -0.356 26.808 1.00 86.62 96 SER A O 1
ATOM 816 N N . LEU A 1 97 ? -8.597 0.867 25.601 1.00 84.62 97 LEU A N 1
ATOM 817 C CA . LEU A 1 97 ? -9.608 0.993 26.661 1.00 84.62 97 LEU A CA 1
ATOM 818 C C . LEU A 1 97 ? -10.106 -0.359 27.199 1.00 84.62 97 LEU A C 1
ATOM 820 O O . LEU A 1 97 ? -10.507 -0.439 28.354 1.00 84.62 97 LEU A O 1
ATOM 824 N N . ASN A 1 98 ? -10.095 -1.421 26.384 1.00 82.56 98 ASN A N 1
ATOM 825 C CA . ASN A 1 98 ? -10.516 -2.766 26.792 1.00 82.56 98 ASN A CA 1
ATOM 826 C C . ASN A 1 98 ? -9.655 -3.861 26.140 1.00 82.56 98 ASN A C 1
ATOM 828 O O . ASN A 1 98 ? -10.176 -4.792 25.521 1.00 82.56 98 ASN A O 1
ATOM 832 N N . LEU A 1 99 ? -8.330 -3.763 26.297 1.00 84.12 99 LEU A N 1
ATOM 833 C CA . LEU A 1 99 ? -7.355 -4.595 25.580 1.00 84.12 99 LEU A CA 1
ATOM 834 C C . LEU A 1 99 ? -7.666 -6.099 25.633 1.00 84.12 99 LEU A C 1
ATOM 836 O O . LEU A 1 99 ? -7.757 -6.736 24.590 1.00 84.1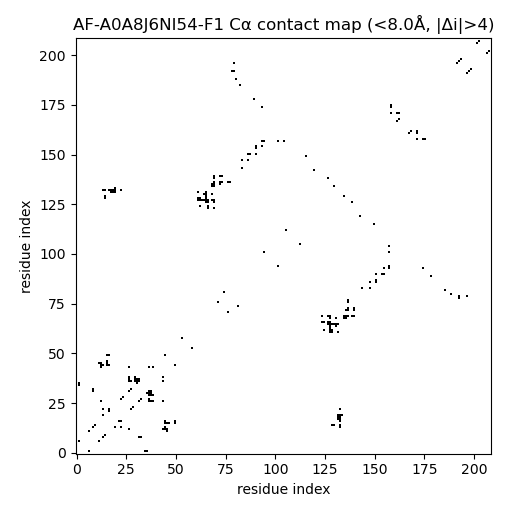2 99 LEU A O 1
ATOM 840 N N . LYS A 1 100 ? -7.890 -6.671 26.825 1.00 85.69 100 LYS A N 1
ATOM 841 C CA . LYS A 1 100 ? -8.145 -8.119 26.981 1.00 85.69 100 LYS A CA 1
ATOM 842 C C . LYS A 1 100 ? -9.364 -8.592 26.183 1.00 85.69 100 LYS A C 1
ATOM 844 O O . LYS A 1 100 ? -9.312 -9.628 25.527 1.00 85.69 100 LYS A O 1
ATOM 849 N N . ARG A 1 101 ? -10.454 -7.822 26.225 1.00 84.31 101 ARG A N 1
ATOM 850 C CA . ARG A 1 101 ? -11.694 -8.137 25.506 1.00 84.31 101 ARG A CA 1
ATOM 851 C C . ARG A 1 101 ? -11.507 -7.971 24.004 1.00 84.31 101 ARG A C 1
ATOM 853 O O . ARG A 1 101 ? -11.856 -8.861 23.242 1.00 84.31 101 ARG A O 1
ATOM 860 N N . ASN A 1 102 ? -10.938 -6.845 23.590 1.00 84.56 102 ASN A N 1
ATOM 861 C CA . ASN A 1 102 ? -10.765 -6.528 22.178 1.00 84.56 102 ASN A CA 1
ATOM 862 C C . ASN A 1 102 ? -9.783 -7.501 21.502 1.00 84.56 102 ASN A C 1
ATOM 864 O O . ASN A 1 102 ? -9.992 -7.865 20.351 1.00 84.56 102 ASN A O 1
ATOM 868 N N . LEU A 1 103 ? -8.772 -7.998 22.228 1.00 85.50 103 LEU A N 1
ATOM 869 C CA . LEU A 1 103 ? -7.914 -9.091 21.762 1.00 85.50 103 LEU A CA 1
ATOM 870 C C . LEU A 1 103 ? -8.689 -10.400 21.586 1.00 85.50 103 LEU A C 1
ATOM 872 O O . LEU A 1 103 ? -8.469 -11.092 20.599 1.00 85.50 103 LEU A O 1
ATOM 876 N N . LYS A 1 104 ? -9.619 -10.733 22.489 1.00 87.56 104 LYS A N 1
ATOM 877 C CA . LYS A 1 104 ? -10.479 -11.914 22.326 1.00 87.56 104 LYS A CA 1
ATOM 878 C C . LYS A 1 104 ? -11.333 -11.813 21.055 1.00 87.56 104 LYS A C 1
ATOM 880 O O . LYS A 1 104 ? -11.309 -12.733 20.247 1.00 87.56 104 LYS A O 1
ATOM 885 N N . ILE A 1 105 ? -11.987 -10.670 20.837 1.00 84.81 105 ILE A N 1
ATOM 886 C CA . ILE A 1 105 ? -12.771 -10.397 19.618 1.00 84.81 105 ILE A CA 1
ATOM 887 C C . ILE A 1 105 ? -11.878 -10.481 18.370 1.00 84.81 105 ILE A C 1
ATOM 889 O O . ILE A 1 105 ? -12.255 -11.074 17.363 1.00 84.81 105 ILE A O 1
ATOM 893 N N . ALA A 1 106 ? -10.663 -9.929 18.432 1.00 85.62 106 ALA A N 1
ATOM 894 C CA . ALA A 1 106 ? -9.705 -10.029 17.334 1.00 85.62 106 ALA A CA 1
ATOM 895 C C . ALA A 1 106 ? -9.325 -11.487 17.031 1.00 85.62 106 ALA A C 1
ATOM 897 O O . ALA A 1 106 ? -9.169 -11.848 15.868 1.00 85.62 106 ALA A O 1
ATOM 898 N N . MET A 1 107 ? -9.221 -12.339 18.054 1.00 87.94 107 MET A N 1
ATOM 899 C CA . MET A 1 107 ? -8.942 -13.764 17.869 1.00 87.94 107 MET A CA 1
ATOM 900 C C . MET A 1 107 ? -10.117 -14.534 17.277 1.00 87.94 107 MET A C 1
ATOM 902 O O . MET A 1 107 ? -9.904 -15.428 16.464 1.00 87.94 107 MET A O 1
ATOM 906 N N . GLU A 1 108 ? -11.347 -14.141 17.596 1.00 88.56 108 GLU A N 1
ATOM 907 C CA . GLU A 1 108 ? -12.551 -14.680 16.955 1.00 88.56 108 GLU A CA 1
ATOM 908 C C . GLU A 1 108 ? -12.648 -14.275 15.471 1.00 88.56 108 GLU A C 1
ATOM 910 O O . GLU A 1 108 ? -13.244 -14.994 14.673 1.00 88.56 108 GLU A O 1
ATOM 915 N N . GLN A 1 109 ? -12.016 -13.160 15.083 1.00 86.38 109 GLN A N 1
ATOM 916 C CA . GLN A 1 109 ? -11.971 -12.641 13.709 1.00 86.38 109 GLN A CA 1
ATOM 917 C C . GLN A 1 109 ? -10.591 -12.806 13.042 1.00 86.38 109 GLN A C 1
ATOM 919 O O . GLN A 1 109 ? -10.238 -12.069 12.113 1.00 86.38 109 GLN A O 1
ATOM 924 N N . ILE A 1 110 ? -9.771 -13.752 13.516 1.00 87.50 110 ILE A N 1
ATOM 925 C CA . ILE A 1 110 ? -8.369 -13.858 13.092 1.00 87.50 110 ILE A CA 1
ATOM 926 C C . ILE A 1 110 ? -8.220 -14.095 11.588 1.00 87.50 110 ILE A C 1
ATOM 928 O O . ILE A 1 110 ? -7.325 -13.529 10.968 1.00 87.50 110 ILE A O 1
ATOM 932 N N . TYR A 1 111 ? -9.114 -14.868 10.969 1.00 90.25 111 TYR A N 1
ATOM 933 C CA . TYR A 1 111 ? -9.055 -15.130 9.531 1.00 90.25 111 TYR A CA 1
ATOM 934 C C . TYR A 1 111 ? -9.334 -13.878 8.702 1.00 90.25 111 TYR A C 1
ATOM 936 O O . TYR A 1 111 ? -8.649 -13.650 7.708 1.00 90.25 111 TYR A O 1
ATOM 944 N N . GLN A 1 112 ? -10.282 -13.034 9.120 1.00 85.50 112 GLN A N 1
ATOM 945 C CA . GLN A 1 112 ? -10.535 -11.750 8.469 1.00 85.50 112 GLN A CA 1
ATOM 946 C C . GLN A 1 112 ? -9.320 -10.830 8.614 1.00 85.50 112 GLN A C 1
ATOM 948 O O . GLN A 1 112 ? -8.887 -10.230 7.633 1.00 85.50 112 GLN A O 1
ATOM 953 N N . ILE A 1 113 ? -8.731 -10.758 9.812 1.00 84.81 113 ILE A N 1
ATOM 954 C CA . ILE A 1 113 ? -7.525 -9.956 10.061 1.00 84.81 113 ILE A CA 1
ATOM 955 C C . ILE A 1 113 ? -6.368 -10.443 9.184 1.00 84.81 113 ILE A C 1
ATOM 957 O O . ILE A 1 113 ? -5.742 -9.633 8.506 1.00 84.81 113 ILE A O 1
ATOM 961 N N . LEU A 1 114 ? -6.106 -11.752 9.147 1.00 89.69 114 LEU A N 1
ATOM 962 C CA . LEU A 1 114 ? -5.058 -12.343 8.314 1.00 89.69 114 LEU A CA 1
ATOM 963 C C . LEU A 1 114 ? -5.318 -12.120 6.824 1.00 89.69 114 LEU A C 1
ATOM 965 O O . LEU A 1 114 ? -4.380 -11.814 6.094 1.00 89.69 114 LEU A O 1
ATOM 969 N N . PHE A 1 115 ? -6.570 -12.223 6.372 1.00 88.62 115 PHE A N 1
ATOM 970 C CA . PHE A 1 115 ? -6.946 -11.923 4.993 1.00 88.62 115 PHE A CA 1
ATOM 971 C C . PHE A 1 115 ? -6.628 -10.469 4.634 1.00 88.62 115 PHE A C 1
ATOM 973 O O . PHE A 1 115 ? -5.980 -10.219 3.618 1.00 88.62 115 PHE A O 1
ATOM 980 N N . PHE A 1 116 ? -7.005 -9.508 5.481 1.00 85.44 116 PHE A N 1
ATOM 981 C CA . PHE A 1 116 ? -6.653 -8.109 5.254 1.00 85.44 116 PHE A CA 1
ATOM 982 C C . PHE A 1 116 ? -5.139 -7.908 5.289 1.00 85.44 116 PHE A C 1
ATOM 984 O O . PHE A 1 116 ? -4.596 -7.349 4.342 1.00 85.44 116 PHE A O 1
ATOM 991 N N . LEU A 1 117 ? -4.435 -8.409 6.307 1.00 87.62 117 LEU A N 1
ATOM 992 C CA . LEU A 1 117 ? -2.973 -8.310 6.392 1.00 87.62 117 LEU A CA 1
ATOM 993 C C . LEU A 1 117 ? -2.284 -8.896 5.156 1.00 87.62 117 LEU A C 1
ATOM 995 O O . LEU A 1 117 ? -1.332 -8.303 4.655 1.00 87.62 117 LEU A O 1
ATOM 999 N N . TYR A 1 118 ? -2.790 -10.012 4.632 1.00 90.75 118 TYR A N 1
ATOM 1000 C CA . TYR A 1 118 ? -2.311 -10.606 3.393 1.00 90.75 118 TYR A CA 1
ATOM 1001 C C . TYR A 1 118 ? -2.545 -9.681 2.198 1.00 90.75 118 TYR A C 1
ATOM 1003 O O . TYR A 1 118 ? -1.599 -9.385 1.476 1.00 90.75 118 TYR A O 1
ATOM 1011 N N . ILE A 1 119 ? -3.767 -9.174 2.004 1.00 88.88 119 ILE A N 1
ATOM 1012 C CA . ILE A 1 119 ? -4.083 -8.259 0.899 1.00 88.88 119 ILE A CA 1
ATOM 1013 C C . ILE A 1 119 ? -3.239 -6.980 0.991 1.00 88.88 119 ILE A C 1
ATOM 1015 O O . ILE A 1 119 ? -2.660 -6.564 -0.011 1.00 88.88 119 ILE A O 1
ATOM 1019 N N . PHE A 1 120 ? -3.108 -6.380 2.174 1.00 87.00 120 PHE A N 1
ATOM 1020 C CA . PHE A 1 120 ? -2.278 -5.194 2.395 1.00 87.00 120 PHE A CA 1
ATOM 1021 C C . PHE A 1 120 ? -0.799 -5.474 2.137 1.00 87.00 120 PHE A C 1
ATOM 1023 O O . PHE A 1 120 ? -0.162 -4.737 1.387 1.00 87.00 120 PHE A O 1
ATOM 1030 N N . GLY A 1 121 ? -0.260 -6.543 2.724 1.00 89.31 121 GLY A N 1
ATOM 1031 C CA . GLY A 1 121 ? 1.143 -6.922 2.581 1.00 89.31 121 GLY A CA 1
ATOM 1032 C C . GLY A 1 121 ? 1.501 -7.281 1.140 1.00 89.31 121 GLY A C 1
ATOM 1033 O O . GLY A 1 121 ? 2.488 -6.777 0.611 1.00 89.31 121 GLY A O 1
ATOM 1034 N N . ALA A 1 122 ? 0.668 -8.082 0.474 1.00 91.69 122 ALA A N 1
ATOM 1035 C CA . ALA A 1 122 ? 0.866 -8.468 -0.919 1.00 91.69 122 ALA A CA 1
ATOM 1036 C C . ALA A 1 122 ? 0.847 -7.249 -1.848 1.00 91.69 122 ALA A C 1
ATOM 1038 O O . ALA A 1 122 ? 1.754 -7.087 -2.661 1.00 91.69 122 ALA A O 1
ATOM 1039 N N . ASN A 1 123 ? -0.133 -6.352 -1.697 1.00 89.56 123 ASN A N 1
ATOM 1040 C CA . ASN A 1 123 ? -0.189 -5.134 -2.504 1.00 89.56 123 ASN A CA 1
ATOM 1041 C C . ASN A 1 123 ? 0.977 -4.188 -2.203 1.00 89.56 123 ASN A C 1
ATOM 1043 O O . ASN A 1 123 ? 1.555 -3.643 -3.135 1.00 89.56 123 ASN A O 1
ATOM 1047 N N . LEU A 1 124 ? 1.381 -4.028 -0.939 1.00 88.81 124 LEU A N 1
ATOM 1048 C CA . LEU A 1 124 ? 2.545 -3.211 -0.590 1.00 88.81 124 LEU A CA 1
ATOM 1049 C C . LEU A 1 124 ? 3.820 -3.738 -1.258 1.00 88.81 124 LEU A C 1
ATOM 1051 O O . LEU A 1 124 ? 4.575 -2.951 -1.826 1.00 88.81 124 LEU A O 1
ATOM 1055 N N . ILE A 1 125 ? 4.040 -5.056 -1.235 1.00 92.31 125 ILE A N 1
ATOM 1056 C CA . ILE A 1 125 ? 5.182 -5.691 -1.907 1.00 92.31 125 ILE A CA 1
ATOM 1057 C C . ILE A 1 125 ? 5.099 -5.478 -3.420 1.00 92.31 125 ILE A C 1
ATOM 1059 O O . ILE A 1 125 ? 6.096 -5.095 -4.030 1.00 92.31 125 ILE A O 1
ATOM 1063 N N . LEU A 1 126 ? 3.925 -5.665 -4.029 1.00 92.50 126 LEU A N 1
ATOM 1064 C CA . LEU A 1 126 ? 3.724 -5.434 -5.463 1.00 92.50 126 LEU A CA 1
ATOM 1065 C C . LEU A 1 126 ? 3.978 -3.972 -5.851 1.00 92.50 126 LEU A C 1
ATOM 1067 O O . LEU A 1 126 ? 4.617 -3.707 -6.866 1.00 92.50 126 LEU A O 1
ATOM 1071 N N . TYR A 1 127 ? 3.532 -3.015 -5.041 1.00 91.88 127 TYR A N 1
ATOM 1072 C CA . TYR A 1 127 ? 3.745 -1.588 -5.290 1.00 91.88 127 TYR A CA 1
ATOM 1073 C C . TYR A 1 127 ? 5.193 -1.177 -5.074 1.00 91.88 127 TYR A C 1
ATOM 1075 O O . TYR A 1 127 ? 5.725 -0.387 -5.851 1.00 91.88 127 TYR A O 1
ATOM 1083 N N . ALA A 1 128 ? 5.856 -1.737 -4.063 1.00 93.31 128 ALA A N 1
ATOM 1084 C CA . ALA A 1 128 ? 7.286 -1.556 -3.876 1.00 93.31 128 ALA A CA 1
ATOM 1085 C C . ALA A 1 128 ? 8.058 -2.098 -5.087 1.00 93.31 128 ALA A C 1
ATOM 1087 O O . ALA A 1 128 ? 8.870 -1.388 -5.677 1.00 93.31 128 ALA A O 1
ATOM 1088 N N . TRP A 1 129 ? 7.733 -3.314 -5.522 1.00 95.62 129 TRP A N 1
ATOM 1089 C CA . TRP A 1 129 ? 8.336 -3.939 -6.692 1.00 95.62 129 TRP A CA 1
ATOM 1090 C C . TRP A 1 129 ? 8.114 -3.135 -7.981 1.00 95.62 129 TRP A C 1
ATOM 1092 O O . TRP A 1 129 ? 9.017 -3.025 -8.812 1.00 95.62 129 TRP A O 1
ATOM 1102 N N . TYR A 1 130 ? 6.927 -2.556 -8.159 1.00 94.81 130 TYR A N 1
ATOM 1103 C CA . TYR A 1 130 ? 6.565 -1.795 -9.357 1.00 94.81 130 TYR A CA 1
ATOM 1104 C C . TYR A 1 130 ? 7.032 -0.327 -9.333 1.00 94.81 130 TYR A C 1
ATOM 1106 O O . TYR A 1 130 ? 7.060 0.329 -10.375 1.00 94.81 130 TYR A O 1
ATOM 1114 N N . SER A 1 131 ? 7.450 0.179 -8.170 1.00 93.31 131 SER A N 1
ATOM 1115 C CA . SER A 1 131 ? 7.853 1.576 -7.948 1.00 93.31 131 SER A CA 1
ATOM 1116 C C . SER A 1 131 ? 8.864 2.141 -8.965 1.00 93.31 131 SER A C 1
ATOM 1118 O O . SER A 1 131 ? 8.670 3.279 -9.399 1.00 93.31 131 SER A O 1
ATOM 1120 N N . PRO A 1 132 ? 9.898 1.393 -9.416 1.00 93.31 132 PRO A N 1
ATOM 1121 C CA . PRO A 1 132 ? 10.862 1.907 -10.398 1.00 93.31 132 PRO A CA 1
ATOM 1122 C C . PRO A 1 132 ? 10.263 2.196 -11.783 1.00 93.31 132 PRO A C 1
ATOM 1124 O O . PRO A 1 132 ? 10.798 2.995 -12.553 1.00 93.31 132 PRO A O 1
ATOM 1127 N N . ILE A 1 133 ? 9.148 1.542 -12.111 1.00 94.25 133 ILE A N 1
ATOM 1128 C CA . ILE A 1 133 ? 8.410 1.754 -13.360 1.00 94.25 133 ILE A CA 1
ATOM 1129 C C . ILE A 1 133 ? 7.447 2.916 -13.205 1.00 94.25 133 ILE A C 1
ATOM 1131 O O . ILE A 1 133 ? 7.311 3.773 -14.076 1.00 94.25 133 ILE A O 1
ATOM 1135 N N . ALA A 1 134 ? 6.727 2.921 -12.095 1.00 89.81 134 ALA A N 1
ATOM 1136 C CA . ALA A 1 134 ? 5.761 3.946 -11.809 1.00 89.81 134 ALA A CA 1
ATOM 1137 C C . ALA A 1 134 ? 5.617 4.063 -10.300 1.00 89.81 134 ALA A C 1
ATOM 1139 O O . ALA A 1 134 ? 5.364 3.080 -9.610 1.00 89.81 134 ALA A O 1
ATOM 1140 N N . SER A 1 135 ? 5.677 5.294 -9.816 1.00 82.38 135 SER A N 1
ATOM 1141 C CA . SER A 1 135 ? 5.455 5.640 -8.420 1.00 82.38 135 SER A CA 1
ATOM 1142 C C . SER A 1 135 ? 4.343 6.682 -8.306 1.00 82.38 135 SER A C 1
ATOM 1144 O O . SER A 1 135 ? 3.836 7.206 -9.306 1.00 82.38 135 SER A O 1
ATOM 1146 N N . GLY A 1 136 ? 3.912 6.933 -7.075 1.00 82.12 136 GLY A N 1
ATOM 1147 C CA . GLY A 1 136 ? 3.023 8.030 -6.732 1.00 82.12 136 GLY A CA 1
ATOM 1148 C C . GLY A 1 136 ? 1.863 7.613 -5.825 1.00 82.12 136 GLY A C 1
ATOM 1149 O O . GLY A 1 136 ? 1.593 6.417 -5.664 1.00 82.12 136 GLY A O 1
ATOM 1150 N N . PRO A 1 137 ? 1.122 8.596 -5.285 1.00 78.69 137 PRO A N 1
ATOM 1151 C CA . PRO A 1 137 ? 0.040 8.368 -4.319 1.00 78.69 137 PRO A CA 1
ATOM 1152 C C . PRO A 1 137 ? -1.089 7.452 -4.815 1.00 78.69 137 PRO A C 1
ATOM 1154 O O . PRO A 1 137 ? -1.791 6.827 -4.027 1.00 78.69 137 PRO A O 1
ATOM 1157 N N . ARG A 1 138 ? -1.250 7.294 -6.135 1.00 78.62 138 ARG A N 1
ATOM 1158 C CA . ARG A 1 138 ? -2.277 6.412 -6.716 1.00 78.62 138 ARG A CA 1
ATOM 1159 C C . ARG A 1 138 ? -2.194 4.960 -6.233 1.00 78.62 138 ARG A C 1
ATOM 1161 O O . ARG A 1 138 ? -3.225 4.304 -6.122 1.00 78.62 138 ARG A O 1
ATOM 1168 N N . PHE A 1 139 ? -0.991 4.459 -5.938 1.00 78.31 139 PHE A N 1
ATOM 1169 C CA . PHE A 1 139 ? -0.821 3.092 -5.444 1.00 78.31 139 PHE A CA 1
ATOM 1170 C C . PHE A 1 139 ? -1.348 2.956 -4.017 1.00 78.31 139 PHE A C 1
ATOM 1172 O O . PHE A 1 139 ? -2.067 2.009 -3.711 1.00 78.31 139 PHE A O 1
ATOM 1179 N N . THR A 1 140 ? -1.094 3.943 -3.161 1.00 76.75 140 THR A N 1
ATOM 1180 C CA . THR A 1 140 ? -1.536 3.928 -1.763 1.00 76.75 140 THR A CA 1
ATOM 1181 C C . THR A 1 140 ? -3.038 4.198 -1.630 1.00 76.75 140 THR A C 1
ATOM 1183 O O . THR A 1 140 ? -3.676 3.620 -0.752 1.00 76.75 140 THR A O 1
ATOM 1186 N N . TYR A 1 141 ? -3.650 4.965 -2.543 1.00 78.25 141 TYR A N 1
ATOM 1187 C CA . TYR A 1 141 ? -5.103 5.199 -2.546 1.00 78.25 141 TYR A CA 1
ATOM 1188 C C . TYR A 1 141 ? -5.937 3.935 -2.740 1.00 78.25 141 TYR A C 1
ATOM 1190 O O . TYR A 1 141 ? -6.988 3.793 -2.117 1.00 78.25 141 TYR A O 1
ATOM 1198 N N . SER A 1 142 ? -5.452 2.982 -3.539 1.00 76.81 142 SER A N 1
ATOM 1199 C CA . SER A 1 142 ? -6.138 1.695 -3.721 1.00 76.81 142 SER A CA 1
ATOM 1200 C C . SER A 1 142 ? -6.296 0.908 -2.409 1.00 76.81 142 SER A C 1
ATOM 1202 O O . SER A 1 142 ? -7.253 0.155 -2.244 1.00 76.81 142 SER A O 1
ATOM 1204 N N . LEU A 1 143 ? -5.384 1.123 -1.458 1.00 80.12 143 LEU A N 1
ATOM 1205 C CA . LEU A 1 143 ? -5.377 0.486 -0.143 1.00 80.12 143 LEU A CA 1
ATOM 1206 C C . LEU A 1 143 ? -6.109 1.308 0.916 1.00 80.12 143 LEU A C 1
ATOM 1208 O O . LEU A 1 143 ? -6.465 0.785 1.968 1.00 80.12 143 LEU A O 1
ATOM 1212 N N . TYR A 1 144 ? -6.385 2.575 0.625 1.00 79.94 144 TYR A N 1
ATOM 1213 C CA . TYR A 1 144 ? -6.978 3.505 1.569 1.00 79.94 144 TYR A CA 1
ATOM 1214 C C . TYR A 1 144 ? -8.410 3.122 1.953 1.00 79.94 144 TYR A C 1
ATOM 1216 O O . TYR A 1 144 ? -8.727 3.004 3.134 1.00 79.94 144 TYR A O 1
ATOM 1224 N N . ILE A 1 145 ? -9.274 2.865 0.966 1.00 78.81 145 ILE A N 1
ATOM 1225 C CA . ILE A 1 145 ? -10.677 2.499 1.219 1.00 78.81 145 ILE A CA 1
ATOM 1226 C C . ILE A 1 145 ? -10.782 1.171 1.984 1.00 78.81 145 ILE A C 1
ATOM 1228 O O . ILE A 1 145 ? -11.445 1.157 3.026 1.00 78.81 145 ILE A O 1
ATOM 1232 N N . PRO A 1 146 ? -10.114 0.074 1.557 1.00 80.50 146 PRO A N 1
ATOM 1233 C CA . PRO A 1 146 ? -10.102 -1.166 2.331 1.00 80.50 146 PRO A CA 1
ATOM 1234 C C . PRO A 1 146 ? -9.621 -0.961 3.770 1.00 80.50 146 PRO A C 1
ATOM 1236 O O . PRO A 1 146 ? -10.120 -1.612 4.689 1.00 80.50 146 PRO A O 1
ATOM 1239 N N . PHE A 1 147 ? -8.685 -0.035 3.986 1.00 82.69 147 PHE A N 1
ATOM 1240 C CA . PHE A 1 147 ? -8.101 0.212 5.299 1.00 82.69 147 PHE A CA 1
ATOM 1241 C C . PHE A 1 147 ? -9.093 0.906 6.222 1.00 82.69 147 PHE A C 1
ATOM 1243 O O . PHE A 1 1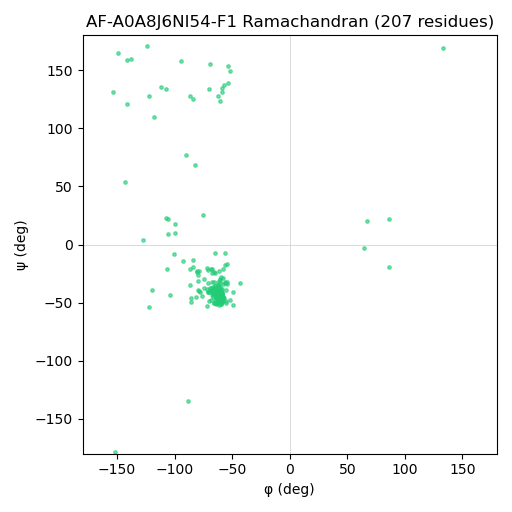47 ? -9.387 0.405 7.306 1.00 82.69 147 PHE A O 1
ATOM 1250 N N . ILE A 1 148 ? -9.659 2.025 5.765 1.00 82.50 148 ILE A N 1
ATOM 1251 C CA . IL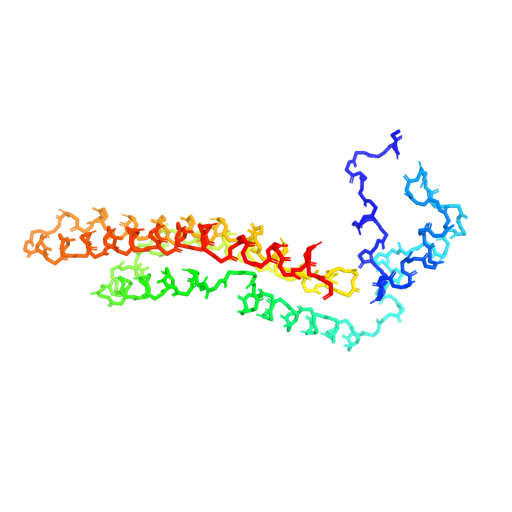E A 1 148 ? -10.673 2.774 6.511 1.00 82.50 148 ILE A CA 1
ATOM 1252 C C . ILE A 1 148 ? -11.886 1.890 6.800 1.00 82.50 148 ILE A C 1
ATOM 1254 O O . ILE A 1 148 ? -12.386 1.884 7.924 1.00 82.50 148 ILE A O 1
ATOM 1258 N N . TYR A 1 149 ? -12.315 1.083 5.827 1.00 83.44 149 TYR A N 1
ATOM 1259 C CA . TYR A 1 149 ? -13.393 0.120 6.022 1.00 83.44 149 TYR A CA 1
ATOM 1260 C C . TYR A 1 149 ? -13.061 -0.913 7.110 1.00 83.44 149 TYR A C 1
ATOM 1262 O O . TYR A 1 149 ? -13.888 -1.180 7.980 1.00 83.44 149 TYR A O 1
ATOM 1270 N N . THR A 1 150 ? -11.835 -1.443 7.119 1.00 83.44 150 THR A N 1
ATOM 1271 C CA . THR A 1 150 ? -11.376 -2.390 8.148 1.00 83.44 150 THR A CA 1
ATOM 1272 C C . THR A 1 150 ? -11.364 -1.747 9.534 1.00 83.44 150 THR A C 1
ATOM 1274 O O . THR A 1 150 ? -11.885 -2.331 10.484 1.00 83.44 150 THR A O 1
ATOM 1277 N N . ILE A 1 151 ? -10.839 -0.522 9.657 1.00 84.69 151 ILE A N 1
ATOM 1278 C CA . ILE A 1 151 ? -10.872 0.230 10.919 1.00 84.69 151 ILE A CA 1
ATOM 1279 C C . ILE A 1 151 ? -12.315 0.424 11.387 1.00 84.69 151 ILE A C 1
ATOM 1281 O O . ILE A 1 151 ? -12.631 0.146 12.544 1.00 84.69 151 ILE A O 1
ATOM 1285 N N . PHE A 1 152 ? -13.196 0.868 10.490 1.00 84.81 152 PHE A N 1
ATOM 1286 C CA . PHE A 1 152 ? -14.604 1.080 10.796 1.00 84.81 152 PHE A CA 1
ATOM 1287 C C . PHE A 1 152 ? -15.277 -0.204 11.292 1.00 84.81 152 PHE A C 1
ATOM 1289 O O . PHE A 1 152 ? -15.975 -0.172 12.305 1.00 84.81 152 PHE A O 1
ATOM 1296 N N . LEU A 1 153 ? -15.043 -1.338 10.626 1.00 83.25 153 LEU A N 1
ATOM 1297 C CA . LEU A 1 153 ? -15.583 -2.633 11.040 1.00 83.25 153 LEU A CA 1
ATOM 1298 C C . LEU A 1 153 ? -15.113 -3.032 12.440 1.00 83.25 153 LEU A C 1
ATOM 1300 O O . LEU A 1 153 ? -15.940 -3.413 13.268 1.00 83.25 153 LEU A O 1
ATOM 1304 N N . ILE A 1 154 ? -13.812 -2.913 12.722 1.00 82.19 154 ILE A N 1
ATOM 1305 C CA . ILE A 1 154 ? -13.254 -3.263 14.034 1.00 82.19 154 ILE A CA 1
ATOM 1306 C C . ILE A 1 154 ? -13.858 -2.369 15.118 1.00 82.19 154 ILE A C 1
ATOM 1308 O O . ILE A 1 154 ? -14.343 -2.872 16.130 1.00 82.19 154 ILE A O 1
ATOM 1312 N N . ILE A 1 155 ? -13.889 -1.052 14.895 1.00 82.94 155 ILE A N 1
ATOM 1313 C CA . ILE A 1 155 ? -14.477 -0.102 15.843 1.00 82.94 155 ILE A CA 1
ATOM 1314 C C . ILE A 1 155 ? -15.956 -0.424 16.081 1.00 82.94 155 ILE A C 1
ATOM 1316 O O . ILE A 1 155 ? -16.388 -0.516 17.229 1.00 82.94 155 ILE A O 1
ATOM 1320 N N . ASN A 1 156 ? -16.730 -0.649 15.020 1.00 82.56 156 ASN A N 1
ATOM 1321 C CA . ASN A 1 156 ? -18.153 -0.959 15.125 1.00 82.56 156 ASN A CA 1
ATOM 1322 C C . ASN A 1 156 ? -18.407 -2.261 15.903 1.00 82.56 156 ASN A C 1
ATOM 1324 O O . ASN A 1 156 ? -19.307 -2.303 16.739 1.00 82.56 156 ASN A O 1
ATOM 1328 N N . ASN A 1 157 ? -17.599 -3.300 15.683 1.00 79.38 157 ASN A N 1
ATOM 1329 C CA . ASN A 1 157 ? -17.714 -4.564 16.415 1.00 79.38 157 ASN A CA 1
ATOM 1330 C C . ASN A 1 157 ? -17.356 -4.390 17.899 1.00 79.38 157 ASN A C 1
ATOM 1332 O O . ASN A 1 157 ? -18.131 -4.797 18.766 1.00 79.38 157 ASN A O 1
ATOM 1336 N N . CYS A 1 158 ? -16.263 -3.680 18.199 1.00 77.69 158 CYS A N 1
ATOM 1337 C CA . CYS A 1 158 ? -15.878 -3.332 19.570 1.00 77.69 158 CYS A CA 1
ATOM 1338 C C . CYS A 1 158 ? -16.968 -2.530 20.307 1.00 77.69 158 CYS A C 1
ATOM 1340 O O . CYS A 1 158 ? -17.134 -2.682 21.519 1.00 77.69 158 CYS A O 1
ATOM 1342 N N . LEU A 1 159 ? -17.713 -1.678 19.592 1.00 77.25 159 LEU A N 1
ATOM 1343 C CA . LEU A 1 159 ? -18.813 -0.884 20.147 1.00 77.25 159 LEU A CA 1
ATOM 1344 C C . LEU A 1 159 ? -20.116 -1.682 20.311 1.00 77.25 159 LEU A C 1
ATOM 1346 O O . LEU A 1 159 ? -20.816 -1.493 21.308 1.00 77.25 159 LEU A O 1
ATOM 1350 N N . LYS A 1 160 ? -20.458 -2.569 19.366 1.00 73.75 160 LYS A N 1
ATOM 1351 C CA . LYS A 1 160 ? -21.695 -3.370 19.398 1.00 73.75 160 LYS A CA 1
ATOM 1352 C C . LYS A 1 160 ? -21.723 -4.361 20.556 1.00 73.75 160 LYS A C 1
ATOM 1354 O O . LYS A 1 160 ? -22.691 -4.363 21.312 1.00 73.75 160 LYS A O 1
ATOM 1359 N N . GLU A 1 161 ? -20.668 -5.154 20.730 1.00 64.81 161 GLU A N 1
ATOM 1360 C CA . GLU A 1 161 ? -20.626 -6.184 21.785 1.00 64.81 161 GLU A CA 1
ATOM 1361 C C . GLU A 1 161 ? -20.578 -5.603 23.194 1.00 64.81 161 GLU A C 1
ATOM 1363 O O . GLU A 1 161 ? -20.954 -6.228 24.183 1.00 64.81 161 GLU A O 1
ATOM 1368 N N . SER A 1 162 ? -20.147 -4.356 23.293 1.00 58.28 162 SER A N 1
ATOM 1369 C CA . SER A 1 162 ? -20.018 -3.676 24.559 1.00 58.28 162 SER A CA 1
ATOM 1370 C C . SER A 1 162 ? -21.378 -3.305 25.174 1.00 58.28 162 SER A C 1
ATOM 1372 O O . SER A 1 162 ? -21.455 -3.149 26.388 1.00 58.28 162 SER A O 1
ATOM 1374 N N . LYS A 1 163 ? -22.470 -3.245 24.391 1.00 54.53 163 LYS A N 1
ATOM 1375 C CA . LYS A 1 163 ? -23.836 -2.963 24.883 1.00 54.53 163 LYS A CA 1
ATOM 1376 C C . LYS A 1 163 ? -24.413 -4.035 25.830 1.00 54.53 163 LYS A C 1
ATOM 1378 O O . LYS A 1 163 ? -25.494 -3.821 26.370 1.00 54.53 163 LYS A O 1
ATOM 1383 N N . TRP A 1 164 ? -23.741 -5.174 26.024 1.00 47.06 164 TRP A N 1
ATOM 1384 C CA . TRP A 1 164 ? -24.341 -6.358 26.654 1.00 47.06 164 TRP A CA 1
ATOM 1385 C C . TRP A 1 164 ? -24.000 -6.579 28.142 1.00 47.06 164 TRP A C 1
ATOM 1387 O O . TRP A 1 164 ? -24.625 -7.414 28.788 1.00 47.06 164 TRP A O 1
ATOM 1397 N N . THR A 1 165 ? -23.078 -5.819 28.743 1.00 52.06 165 THR A N 1
ATOM 1398 C CA . THR A 1 165 ? -22.707 -6.004 30.163 1.00 52.06 165 THR A CA 1
ATOM 1399 C C . THR A 1 165 ? -23.029 -4.761 30.993 1.00 52.06 165 THR A C 1
ATOM 1401 O O . THR A 1 165 ? -22.383 -3.721 30.843 1.00 52.06 165 THR A O 1
ATOM 1404 N N . GLY A 1 166 ? -24.047 -4.873 31.855 1.00 52.16 166 GLY A N 1
ATOM 1405 C CA . GLY A 1 166 ? -24.533 -3.813 32.744 1.00 52.16 166 GLY A CA 1
ATOM 1406 C C . GLY A 1 166 ? -23.431 -3.159 33.591 1.00 52.16 166 GLY A C 1
ATOM 1407 O O . GLY A 1 166 ? -22.446 -3.803 33.938 1.00 52.16 166 GLY A O 1
ATOM 1408 N N . ASN A 1 167 ? -23.627 -1.871 33.897 1.00 51.31 167 ASN A N 1
ATOM 1409 C CA . ASN A 1 167 ? -22.727 -0.860 34.495 1.00 51.31 167 ASN A CA 1
ATOM 1410 C C . ASN A 1 167 ? -21.790 -0.056 33.569 1.00 51.31 167 ASN A C 1
ATOM 1412 O O . ASN A 1 167 ? -21.423 1.050 33.951 1.00 51.31 167 ASN A O 1
ATOM 1416 N N . ASN A 1 168 ? -21.483 -0.483 32.336 1.00 56.84 168 ASN A N 1
ATOM 1417 C CA . ASN A 1 168 ? -20.571 0.264 31.437 1.00 56.84 168 ASN A CA 1
ATOM 1418 C C . ASN A 1 168 ? -21.254 1.132 30.356 1.00 56.84 168 ASN A C 1
ATOM 1420 O O . ASN A 1 168 ? -20.586 1.663 29.464 1.00 56.84 168 ASN A O 1
ATOM 1424 N N . ASN A 1 169 ? -22.575 1.319 30.432 1.00 61.19 169 ASN A N 1
ATOM 1425 C CA . ASN A 1 169 ? -23.355 2.006 29.392 1.00 61.19 169 ASN A CA 1
ATOM 1426 C C . ASN A 1 169 ? -22.935 3.466 29.156 1.00 61.19 169 ASN A C 1
ATOM 1428 O O . ASN A 1 169 ? -23.020 3.944 28.028 1.00 61.19 169 ASN A O 1
ATOM 1432 N N . GLN A 1 170 ? -22.437 4.163 30.181 1.00 65.69 170 GLN A N 1
ATOM 1433 C CA . GLN A 1 170 ? -22.050 5.572 30.068 1.00 65.69 170 GLN A CA 1
ATOM 1434 C C . GLN A 1 170 ? -20.693 5.755 29.370 1.00 65.69 170 GLN A C 1
ATOM 1436 O O . GLN A 1 170 ? -20.566 6.599 28.487 1.00 65.69 170 GLN A O 1
ATOM 1441 N N . LEU A 1 171 ? -19.702 4.906 29.677 1.00 68.19 171 LEU A N 1
ATOM 1442 C CA . LEU A 1 171 ? -18.416 4.883 28.966 1.00 68.19 171 LEU A CA 1
ATOM 1443 C C . LEU A 1 171 ? -18.618 4.549 27.480 1.00 68.19 171 LEU A C 1
ATOM 1445 O O . LEU A 1 171 ? -18.016 5.164 26.608 1.00 68.19 171 LEU A O 1
ATOM 1449 N N . LEU A 1 172 ? -19.516 3.613 27.187 1.00 67.94 172 LEU A N 1
ATOM 1450 C CA . LEU A 1 172 ? -19.907 3.247 25.828 1.00 67.94 172 LEU A CA 1
ATOM 1451 C C . LEU A 1 172 ? -20.551 4.371 25.038 1.00 67.94 172 LEU A C 1
ATOM 1453 O O . LEU A 1 172 ? -20.180 4.591 23.884 1.00 67.94 172 LEU A O 1
ATOM 1457 N N . LEU A 1 173 ? -21.507 5.065 25.658 1.00 69.00 173 LEU A N 1
ATOM 1458 C CA . LEU A 1 173 ? -22.129 6.239 25.063 1.00 69.00 173 LEU A CA 1
ATOM 1459 C C . LEU A 1 173 ? -21.053 7.275 24.725 1.00 69.00 173 LEU A C 1
ATOM 1461 O O . LEU A 1 173 ? -21.010 7.769 23.603 1.00 69.00 173 LEU A O 1
ATOM 1465 N N . ASN A 1 174 ? -20.126 7.523 25.656 1.00 78.31 174 ASN A N 1
ATOM 1466 C CA . ASN A 1 174 ? -19.030 8.471 25.467 1.00 78.31 174 ASN A CA 1
ATOM 1467 C C . ASN A 1 174 ? -18.103 8.073 24.308 1.00 78.31 174 ASN A C 1
ATOM 1469 O O . ASN A 1 174 ? -17.745 8.931 23.506 1.00 78.31 174 ASN A O 1
ATOM 1473 N N . ILE A 1 175 ? -17.751 6.789 24.159 1.00 76.19 175 ILE A N 1
ATOM 1474 C CA . ILE A 1 175 ? -16.919 6.326 23.033 1.00 76.19 175 ILE A CA 1
ATOM 1475 C C . ILE A 1 175 ? -17.689 6.425 21.707 1.00 76.19 175 ILE A C 1
ATOM 1477 O O . ILE A 1 175 ? -17.112 6.796 20.686 1.00 76.19 175 ILE A O 1
ATOM 1481 N N . HIS A 1 176 ? -18.993 6.137 21.694 1.00 79.62 176 HIS A N 1
ATOM 1482 C CA . HIS A 1 176 ? -19.806 6.281 20.486 1.00 79.62 176 HIS A CA 1
ATOM 1483 C C . HIS A 1 176 ? -19.946 7.750 20.057 1.00 79.62 176 HIS A C 1
ATOM 1485 O O . HIS A 1 176 ? -19.796 8.064 18.874 1.00 79.62 176 HIS A O 1
ATOM 1491 N N . HIS A 1 177 ? -20.161 8.661 21.011 1.00 82.69 177 HIS A N 1
ATOM 1492 C CA . HIS A 1 177 ? -20.154 10.103 20.765 1.00 82.69 177 HIS A CA 1
ATOM 1493 C C . HIS A 1 177 ? -18.780 10.595 20.310 1.00 82.69 177 HIS A C 1
ATOM 1495 O O . HIS A 1 177 ? -18.715 11.369 19.360 1.00 82.69 177 HIS A O 1
ATOM 1501 N N . LEU A 1 178 ? -17.692 10.096 20.906 1.00 82.00 178 LEU A N 1
ATOM 1502 C CA . LEU A 1 178 ? -16.329 10.389 20.463 1.00 82.00 178 LEU A CA 1
ATOM 1503 C C . LEU A 1 178 ? -16.118 9.953 19.010 1.00 82.00 178 LEU A C 1
ATOM 1505 O O . LEU A 1 178 ? -15.667 10.751 18.196 1.00 82.00 178 LEU A O 1
ATOM 1509 N N . PHE A 1 179 ? -16.482 8.717 18.659 1.00 83.94 179 PHE A N 1
ATOM 1510 C CA . PHE A 1 179 ? -16.337 8.208 17.294 1.00 83.94 179 PHE A CA 1
ATOM 1511 C C . PHE A 1 179 ? -17.192 8.991 16.290 1.00 83.94 179 PHE A C 1
ATOM 1513 O O . PHE A 1 179 ? -16.738 9.311 15.193 1.00 83.94 179 PHE A O 1
ATOM 1520 N N . THR A 1 180 ? -18.417 9.353 16.674 1.00 85.38 180 THR A N 1
ATOM 1521 C CA . THR A 1 180 ? -19.298 10.203 15.861 1.00 85.38 180 THR A CA 1
ATOM 1522 C C . THR A 1 180 ? -18.692 11.592 15.665 1.00 85.38 180 THR A C 1
ATOM 1524 O O . THR A 1 180 ? -18.621 12.070 14.537 1.00 85.38 180 THR A O 1
ATOM 1527 N N . GLY A 1 181 ? -18.188 12.209 16.737 1.00 86.75 181 GLY A N 1
ATOM 1528 C CA . GLY A 1 181 ? -17.504 13.499 16.690 1.00 86.75 181 GLY A CA 1
ATOM 1529 C C . GLY A 1 181 ? -16.264 13.463 15.800 1.00 86.75 181 GLY A C 1
ATOM 1530 O O . GLY A 1 181 ? -16.096 14.338 14.962 1.00 86.75 181 GLY A O 1
ATOM 1531 N N . VAL A 1 182 ? -15.446 12.411 15.897 1.00 86.94 182 VAL A N 1
ATOM 1532 C CA . VAL A 1 182 ? -14.293 12.196 15.009 1.00 86.94 182 VAL A CA 1
ATOM 1533 C C . VAL A 1 182 ? -14.729 12.106 13.549 1.00 86.94 182 VAL A C 1
ATOM 1535 O O . VAL A 1 182 ? -14.124 12.765 12.710 1.00 86.94 182 VAL A O 1
ATOM 1538 N N . ASN A 1 183 ? -15.773 11.334 13.231 1.00 87.56 183 ASN A N 1
ATOM 1539 C CA . ASN A 1 183 ? -16.267 11.234 11.855 1.00 87.56 183 ASN A CA 1
ATOM 1540 C C . ASN A 1 183 ? -16.759 12.588 11.329 1.00 87.56 183 ASN A C 1
ATOM 1542 O O . ASN A 1 183 ? -16.426 12.953 10.207 1.00 87.56 183 ASN A O 1
ATOM 1546 N N . LEU A 1 184 ? -17.496 13.356 12.137 1.00 89.62 184 LEU A N 1
ATOM 1547 C CA . LEU A 1 184 ? -17.934 14.704 11.763 1.00 89.62 184 LEU A CA 1
ATOM 1548 C C . LEU A 1 184 ? -16.744 15.646 11.540 1.00 89.62 184 LEU A C 1
ATOM 1550 O O . LEU A 1 184 ? -16.732 16.380 10.555 1.00 89.62 184 LEU A O 1
ATOM 1554 N N . THR A 1 185 ? -15.720 15.584 12.395 1.00 88.12 185 THR A N 1
ATOM 1555 C CA . THR A 1 185 ? -14.478 16.348 12.223 1.00 88.12 185 THR A CA 1
ATOM 1556 C C . THR A 1 185 ? -13.758 15.954 10.938 1.00 88.12 185 THR A C 1
ATOM 1558 O O . THR A 1 185 ? -13.385 16.828 10.166 1.00 88.12 185 THR A O 1
ATOM 1561 N N . VAL A 1 186 ? -13.600 14.656 10.663 1.00 87.44 186 VAL A N 1
ATOM 1562 C CA . VAL A 1 186 ? -12.978 14.159 9.426 1.00 87.44 186 VAL A CA 1
ATOM 1563 C C . VAL A 1 186 ? -13.749 14.632 8.194 1.00 87.44 186 VAL A C 1
ATOM 1565 O O . VAL A 1 186 ? -13.128 15.108 7.249 1.00 87.44 186 VAL A O 1
ATOM 1568 N N . ILE A 1 187 ? -15.084 14.566 8.213 1.00 88.44 187 ILE A N 1
ATOM 1569 C CA . ILE A 1 187 ? -15.930 15.086 7.130 1.00 88.44 187 ILE A CA 1
ATOM 1570 C C . ILE A 1 187 ? -15.719 16.595 6.961 1.00 88.44 187 ILE A C 1
ATOM 1572 O O . ILE A 1 187 ? -15.555 17.061 5.838 1.00 88.44 187 ILE A O 1
ATOM 1576 N N . GLY A 1 188 ? -15.681 17.361 8.054 1.00 89.62 188 GLY A N 1
ATOM 1577 C CA . GLY A 1 188 ? -15.423 18.802 8.014 1.00 89.62 188 GLY A CA 1
ATOM 1578 C C . GLY A 1 188 ? -14.049 19.148 7.433 1.00 89.62 188 GLY A C 1
ATOM 1579 O O . GLY A 1 188 ? -13.948 20.021 6.575 1.00 89.62 188 GLY A O 1
ATOM 1580 N N . LEU A 1 189 ? -13.002 18.427 7.843 1.00 88.38 189 LEU A N 1
ATOM 1581 C CA . LEU A 1 189 ? -11.645 18.569 7.305 1.00 88.38 189 LEU A CA 1
ATOM 1582 C C . LEU A 1 189 ? -11.585 18.203 5.816 1.00 88.38 189 LEU A C 1
ATOM 1584 O O . LEU A 1 189 ? -10.968 18.920 5.033 1.00 88.38 189 LEU A O 1
ATOM 1588 N N . PHE A 1 190 ? -12.287 17.145 5.409 1.00 86.56 190 PHE A N 1
ATOM 1589 C CA . PHE A 1 190 ? -12.382 16.735 4.010 1.00 86.56 190 PHE A CA 1
ATOM 1590 C C . PHE A 1 190 ? -13.104 17.775 3.149 1.00 86.56 190 PHE A C 1
ATOM 1592 O O . PHE A 1 190 ? -12.640 18.114 2.061 1.00 86.56 190 PHE A O 1
ATOM 1599 N N . LEU A 1 191 ? -14.205 18.342 3.651 1.00 89.31 191 LEU A N 1
ATOM 1600 C CA . LEU A 1 191 ? -14.898 19.452 2.996 1.00 89.31 191 LEU A CA 1
ATOM 1601 C C . LEU A 1 191 ? -14.000 20.686 2.892 1.00 89.31 191 LEU A C 1
ATOM 1603 O O . LEU A 1 191 ? -13.956 21.308 1.835 1.00 89.31 191 LEU A O 1
ATOM 1607 N N . TYR A 1 192 ? -13.252 21.019 3.947 1.00 88.69 192 TYR A N 1
ATOM 1608 C CA . TYR A 1 192 ? -12.271 22.100 3.900 1.00 88.69 192 TYR A CA 1
ATOM 1609 C C . TYR A 1 192 ? -11.222 21.854 2.807 1.00 88.69 192 TYR A C 1
ATOM 1611 O O . TYR A 1 192 ? -10.921 22.746 2.015 1.00 88.69 192 TYR A O 1
ATOM 1619 N N . GLU A 1 193 ? -10.703 20.632 2.713 1.00 86.12 193 GLU A N 1
ATOM 1620 C CA . GLU A 1 193 ? -9.703 20.271 1.714 1.00 86.12 193 GLU A CA 1
ATOM 1621 C C . GLU A 1 193 ? -10.253 20.400 0.285 1.00 86.12 193 GLU A C 1
ATOM 1623 O O . GLU A 1 193 ? -9.604 20.999 -0.573 1.00 86.12 193 GLU A O 1
ATOM 1628 N N . ILE A 1 194 ? -11.483 19.935 0.040 1.00 85.75 194 ILE A N 1
ATOM 1629 C CA . 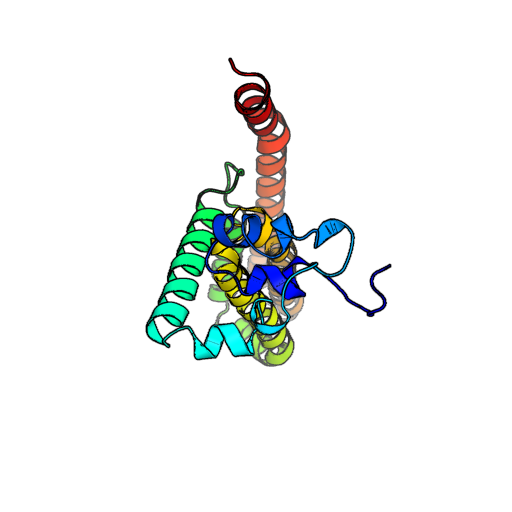ILE A 1 194 ? -12.157 20.071 -1.260 1.00 85.75 194 ILE A CA 1
ATOM 1630 C C . ILE A 1 194 ? -12.427 21.531 -1.618 1.00 85.75 194 ILE A C 1
ATOM 1632 O O . ILE A 1 194 ? -12.227 21.923 -2.765 1.00 85.75 194 ILE A O 1
ATOM 1636 N N . LEU A 1 195 ? -12.922 22.325 -0.670 1.00 87.12 195 LEU A N 1
ATOM 1637 C CA . LEU A 1 195 ? -13.386 23.683 -0.946 1.00 87.12 195 LEU A CA 1
ATOM 1638 C C . LEU A 1 195 ? -12.239 24.691 -1.041 1.00 87.12 195 LEU A C 1
ATOM 1640 O O . LEU A 1 195 ? -12.347 25.654 -1.796 1.00 87.12 195 LEU A O 1
ATOM 1644 N N . TYR A 1 196 ? -11.153 24.479 -0.295 1.00 82.31 196 TYR A N 1
ATOM 1645 C CA . TYR A 1 196 ? -10.093 25.477 -0.148 1.00 82.31 196 TYR A CA 1
ATOM 1646 C C . TYR A 1 196 ? -8.728 25.000 -0.640 1.00 82.31 196 TYR A C 1
ATOM 1648 O O . TYR A 1 196 ? -8.010 25.778 -1.260 1.00 82.31 196 TYR A O 1
ATOM 1656 N N . HIS A 1 197 ? -8.351 23.741 -0.410 1.00 79.00 197 HIS A N 1
ATOM 1657 C CA . HIS A 1 197 ? -7.009 23.266 -0.759 1.00 79.00 197 HIS A CA 1
ATOM 1658 C C . HIS A 1 197 ? -6.921 22.799 -2.217 1.00 79.00 197 HIS A C 1
ATOM 1660 O O . HIS A 1 197 ? -6.045 23.238 -2.961 1.00 79.00 197 HIS A O 1
ATOM 1666 N N . ILE A 1 198 ? -7.857 21.955 -2.658 1.00 78.88 198 ILE A N 1
ATOM 1667 C CA . ILE A 1 198 ? -7.863 21.405 -4.020 1.00 78.88 198 ILE A CA 1
ATOM 1668 C C . ILE A 1 198 ? 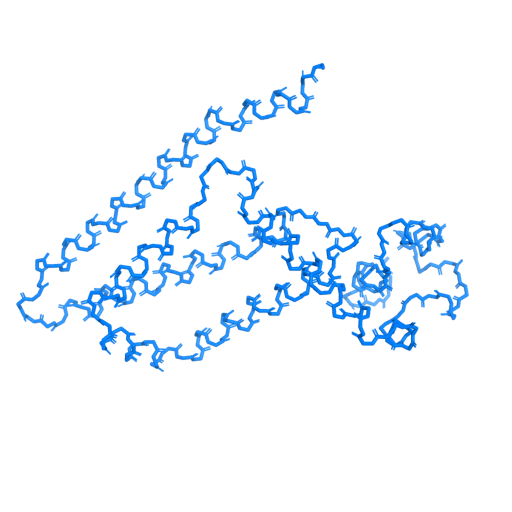-7.906 22.508 -5.098 1.00 78.88 198 ILE A C 1
ATOM 1670 O O . ILE A 1 198 ? -7.104 22.426 -6.031 1.00 78.88 198 ILE A O 1
ATOM 1674 N N . PRO A 1 199 ? -8.747 23.559 -5.002 1.00 78.44 199 PRO A N 1
ATOM 1675 C CA . PRO A 1 199 ? -8.780 24.618 -6.009 1.00 78.44 199 PRO A CA 1
ATOM 1676 C C . PRO A 1 199 ? -7.474 25.415 -6.081 1.00 78.44 199 PRO A C 1
ATOM 1678 O O . PRO A 1 199 ? -7.049 25.772 -7.175 1.00 78.44 199 PRO A O 1
ATOM 1681 N N . VAL A 1 200 ? -6.811 25.646 -4.941 1.00 74.81 200 VAL A N 1
ATOM 1682 C CA . VAL A 1 200 ? -5.517 26.350 -4.862 1.00 74.81 200 VAL A CA 1
ATOM 1683 C C . VAL A 1 200 ? -4.385 25.508 -5.454 1.00 74.81 200 VAL A C 1
ATOM 1685 O O . VAL A 1 200 ? -3.527 26.022 -6.172 1.00 74.81 200 VAL A O 1
ATOM 1688 N N . VAL A 1 201 ? -4.380 24.198 -5.203 1.00 71.94 201 VAL A N 1
ATOM 1689 C CA . VAL A 1 201 ? -3.406 23.285 -5.820 1.00 71.94 201 VAL A CA 1
ATOM 1690 C C . VAL A 1 201 ? -3.653 23.168 -7.323 1.00 71.94 201 VAL A C 1
ATOM 1692 O O . VAL A 1 201 ? -2.709 23.229 -8.104 1.00 71.94 201 VAL A O 1
ATOM 1695 N N . MET A 1 202 ? -4.910 23.047 -7.757 1.00 71.81 202 MET A N 1
ATOM 1696 C CA . MET A 1 202 ? -5.227 22.993 -9.184 1.00 71.81 202 MET A CA 1
ATOM 1697 C C . MET A 1 202 ? -4.852 24.292 -9.903 1.00 71.81 202 MET A C 1
ATOM 1699 O O . MET A 1 202 ? -4.268 24.227 -10.983 1.00 71.81 202 MET A O 1
ATOM 1703 N N . SER A 1 203 ? -5.121 25.458 -9.307 1.00 71.38 203 SER A N 1
ATOM 1704 C CA . SER A 1 203 ? -4.756 26.746 -9.903 1.00 71.38 203 SER A CA 1
ATOM 1705 C C . SER A 1 203 ? -3.244 26.952 -9.970 1.00 71.38 203 SER A C 1
ATOM 1707 O O . SER A 1 203 ? -2.752 27.395 -10.998 1.00 71.38 203 SER A O 1
ATOM 1709 N N . SER A 1 204 ? -2.490 26.572 -8.937 1.00 71.25 204 SER A N 1
ATOM 1710 C CA . SER A 1 204 ? -1.028 26.727 -8.920 1.00 71.25 204 SER A CA 1
ATOM 1711 C C . SER A 1 204 ? -0.279 25.718 -9.797 1.00 71.25 204 SER A C 1
ATOM 1713 O O . SER A 1 204 ? 0.702 26.090 -10.430 1.00 71.25 204 SER A O 1
ATOM 1715 N N . VAL A 1 205 ? -0.725 24.459 -9.869 1.00 68.31 205 VAL A N 1
ATOM 1716 C CA . VAL A 1 205 ? -0.012 23.389 -10.595 1.00 68.31 205 VAL A CA 1
ATOM 1717 C C . VAL A 1 205 ? -0.377 23.331 -12.080 1.00 68.31 205 VAL A C 1
ATOM 1719 O O . VAL A 1 205 ? 0.477 22.995 -12.896 1.00 68.31 205 VAL A O 1
ATOM 1722 N N . TYR A 1 206 ? -1.629 23.631 -12.444 1.00 58.84 206 TYR A N 1
ATOM 1723 C CA . TYR A 1 206 ? -2.097 23.524 -13.834 1.00 58.84 206 TYR A CA 1
ATOM 1724 C C . TYR A 1 206 ? -2.296 24.875 -14.528 1.00 58.84 206 TYR A C 1
ATOM 1726 O O . TYR A 1 206 ? -2.307 24.914 -15.757 1.00 58.84 206 TYR A O 1
ATOM 1734 N N . PHE A 1 207 ? -2.454 25.963 -13.768 1.00 61.97 207 PHE A N 1
ATOM 1735 C CA . PHE A 1 207 ? -2.735 27.301 -14.306 1.00 61.97 207 PHE A CA 1
ATOM 1736 C C . PHE A 1 207 ? -1.762 28.385 -13.809 1.00 61.97 207 PHE A C 1
ATOM 1738 O O . PHE A 1 207 ? -1.936 29.557 -14.143 1.00 61.97 207 PHE A O 1
ATOM 1745 N N . GLY A 1 208 ? -0.745 28.016 -13.024 1.00 50.59 208 GLY A N 1
ATOM 1746 C CA . GLY A 1 208 ? 0.329 28.911 -12.607 1.00 50.59 208 GLY A CA 1
ATOM 1747 C C . GLY A 1 208 ? 1.413 28.978 -13.680 1.00 50.59 208 GLY A C 1
ATOM 1748 O O . GLY A 1 208 ? 1.911 27.934 -14.098 1.00 50.59 208 GLY A O 1
ATOM 1749 N N . ASN A 1 209 ? 1.737 30.196 -14.129 1.00 42.78 209 ASN A N 1
ATOM 1750 C CA . ASN A 1 209 ? 2.931 30.498 -14.933 1.00 42.78 209 ASN A CA 1
ATOM 1751 C C . ASN A 1 209 ? 4.220 30.184 -14.168 1.00 42.78 209 ASN A C 1
ATOM 1753 O O . ASN A 1 209 ? 4.261 30.509 -12.958 1.00 42.78 209 ASN A O 1
#